Protein AF-A0A9P1BV47-F1 (afdb_monomer)

Radius of gyration: 27.09 Å; Cα contacts (8 Å, |Δi|>4): 316; chains: 1; bounding box: 100×58×55 Å

pLDDT: mean 79.82, std 18.3, range [40.28, 98.44]

Secondary structure (DSSP, 8-state):
--HHHHHHHHHHHHHHHHHHHHHHHHHHHHHS-SSHHHHHHHHHHHHHHHHHHTSTT--THHHHHHHHTSTTS--HHHHHHHHHHHHHHHHHHHHTT-TTGGGSPPPPPTTTTTSPPPPHHHHSSHHHH-SEEEEEEEEE-SS-EEEEEEEEEEE--TT-SS-EEEEEE-S--EEE--TTHHHHHHHHHHH----TTTHHHHHHHH-BTTTTBPTT-B----PPPGGG----PPPPP-------------PPPPPPPPPPPP-

Nearest PDB structures (foldseek):
  1una-assembly1_B  TM=3.857E-01  e=2.886E+00  Enterobacteria phage GA
  5fs4-assembly1_A  TM=4.137E-01  e=6.089E+00  Acinetobacter phage AP205

Foldseek 3Di:
DPPPVVVLVVVLVVLLVVLQVLLVQLQVCQQPPPAPVSNQVSVVVLLVSLVVCPPPPRQSLLSSQVVQCDPVGPRQFNLVVSLLSSLLQLLQCVVVVPPCSVVHDHRQDCVQQVVADDDPCSVVSVQNVDQKDKWKWWDDDPQWIKMWIKIWGWADDPPDPDTGTHIGTDPDTDIDGDPVRPVVSVVCVVPDPPPVPPVSSQQSVQQGHSSRHGPPTHRDDPDPPPVPPPDDDDDDPDDDDDDDDDDDDDDDDDDDDDDDDDD

Structure (mmCIF, N/CA/C/O backbone):
data_AF-A0A9P1BV47-F1
#
_entry.id   AF-A0A9P1BV47-F1
#
loop_
_atom_site.group_PDB
_atom_site.id
_atom_site.type_symbol
_atom_site.label_atom_id
_atom_site.label_alt_id
_atom_site.label_comp_id
_atom_site.label_asym_id
_atom_site.label_entity_id
_atom_site.label_seq_id
_atom_site.pdbx_PDB_ins_code
_atom_site.Cartn_x
_atom_site.Cartn_y
_atom_site.Cartn_z
_atom_site.occupancy
_atom_site.B_iso_or_equiv
_atom_site.auth_seq_id
_atom_site.auth_comp_id
_atom_site.auth_asym_id
_atom_site.auth_atom_id
_atom_site.pdbx_PDB_model_num
ATOM 1 N N . MET A 1 1 ? 35.982 3.384 -21.251 1.00 51.06 1 MET A N 1
ATOM 2 C CA . MET A 1 1 ? 34.548 3.648 -20.990 1.00 51.06 1 MET A CA 1
ATOM 3 C C . MET A 1 1 ? 33.887 2.539 -20.141 1.00 51.06 1 MET A C 1
ATOM 5 O O . MET A 1 1 ? 32.788 2.120 -20.459 1.00 51.06 1 MET A O 1
ATOM 9 N N . GLY A 1 2 ? 34.510 2.051 -19.053 1.00 56.38 2 GLY A N 1
ATOM 10 C CA . GLY A 1 2 ? 33.987 0.904 -18.272 1.00 56.38 2 GLY A CA 1
ATOM 11 C C . GLY A 1 2 ? 33.506 1.211 -16.845 1.00 56.38 2 GLY A C 1
ATOM 12 O O . GLY A 1 2 ? 32.952 0.338 -16.192 1.00 56.38 2 GLY A O 1
ATOM 13 N N . GLN A 1 3 ? 33.706 2.434 -16.339 1.00 56.97 3 GLN A N 1
ATOM 14 C CA . GLN A 1 3 ? 33.441 2.762 -14.928 1.00 56.97 3 GLN A CA 1
ATOM 15 C C . GLN A 1 3 ? 32.000 3.224 -14.645 1.00 56.97 3 GLN A C 1
ATOM 17 O O . GLN A 1 3 ? 31.519 3.053 -13.530 1.00 56.97 3 GLN A O 1
ATOM 22 N N . GLN A 1 4 ? 31.277 3.756 -15.637 1.00 57.91 4 GLN A N 1
ATOM 23 C CA . GLN A 1 4 ? 29.908 4.259 -15.429 1.00 57.91 4 GLN A CA 1
ATOM 24 C C . GLN A 1 4 ? 28.889 3.137 -15.162 1.00 57.91 4 GLN A C 1
ATOM 26 O O . GLN A 1 4 ? 28.003 3.308 -14.331 1.00 57.91 4 GLN A O 1
ATOM 31 N N . SER A 1 5 ? 29.053 1.966 -15.788 1.00 64.50 5 SER A N 1
ATOM 32 C CA . SER A 1 5 ? 28.120 0.841 -15.622 1.00 64.50 5 SER A CA 1
ATOM 33 C C . SER A 1 5 ? 28.217 0.189 -14.234 1.00 64.50 5 SER A C 1
ATOM 35 O O . SER A 1 5 ? 27.193 -0.149 -13.648 1.00 64.50 5 SER A O 1
ATOM 37 N N . SER A 1 6 ? 29.421 0.087 -13.655 1.00 70.50 6 SER A N 1
ATOM 38 C CA . SER A 1 6 ? 29.604 -0.515 -12.324 1.00 70.50 6 SER A CA 1
ATOM 39 C C . SER A 1 6 ? 28.979 0.325 -11.206 1.00 70.50 6 SER A C 1
ATOM 41 O O . SER A 1 6 ? 28.370 -0.230 -10.293 1.00 70.50 6 SER A O 1
ATOM 43 N N . ASN A 1 7 ? 29.093 1.657 -11.283 1.00 74.00 7 ASN A N 1
ATOM 44 C CA . ASN A 1 7 ? 28.551 2.553 -10.257 1.00 74.00 7 ASN A CA 1
ATOM 45 C C . ASN A 1 7 ? 27.013 2.578 -10.273 1.00 74.00 7 ASN A C 1
ATOM 47 O O . ASN A 1 7 ? 26.385 2.544 -9.215 1.00 74.00 7 ASN A O 1
ATOM 51 N N . GLN A 1 8 ? 26.399 2.548 -11.460 1.00 74.31 8 GLN A N 1
ATOM 52 C CA . GLN A 1 8 ? 24.938 2.502 -11.586 1.00 74.31 8 GLN A CA 1
ATOM 53 C C . GLN A 1 8 ? 24.336 1.202 -11.035 1.00 74.31 8 GLN A C 1
ATOM 55 O O . GLN A 1 8 ? 23.296 1.234 -10.374 1.00 74.31 8 GLN A O 1
ATOM 60 N N . ILE A 1 9 ? 24.998 0.058 -11.251 1.00 76.44 9 ILE A N 1
ATOM 61 C CA . ILE A 1 9 ? 24.550 -1.232 -10.701 1.00 76.44 9 ILE A CA 1
ATOM 62 C C . ILE A 1 9 ? 24.594 -1.203 -9.166 1.00 76.44 9 ILE A C 1
ATOM 64 O O . ILE A 1 9 ? 23.663 -1.686 -8.516 1.00 76.44 9 ILE A O 1
ATOM 68 N N . SER A 1 10 ? 25.637 -0.604 -8.573 1.00 86.88 10 SER A N 1
ATOM 69 C CA . SER A 1 10 ? 25.716 -0.460 -7.114 1.00 86.88 10 SER A CA 1
ATOM 70 C C . SER A 1 10 ? 24.636 0.464 -6.553 1.00 86.88 10 SER A C 1
ATOM 72 O O . SER A 1 10 ? 23.991 0.107 -5.571 1.00 86.88 10 SER A O 1
ATOM 74 N N . GLU A 1 11 ? 24.372 1.600 -7.204 1.00 92.19 11 GLU A N 1
ATOM 75 C CA . GLU A 1 11 ? 23.346 2.551 -6.766 1.00 92.19 11 GLU A CA 1
ATOM 76 C C . GLU A 1 11 ? 21.941 1.941 -6.834 1.00 92.19 11 GLU A C 1
ATOM 78 O O . GLU A 1 11 ? 21.176 2.035 -5.878 1.00 92.19 11 GLU A O 1
ATOM 83 N N . THR A 1 12 ? 21.635 1.230 -7.922 1.00 92.50 12 THR A N 1
ATOM 84 C CA . THR A 1 12 ? 20.359 0.524 -8.108 1.00 92.50 12 THR A CA 1
ATOM 85 C C . THR A 1 12 ? 20.082 -0.452 -6.972 1.00 92.50 12 THR A C 1
ATOM 87 O O . THR A 1 12 ? 18.996 -0.445 -6.396 1.00 92.50 12 THR A O 1
ATOM 90 N N . ARG A 1 13 ? 21.070 -1.280 -6.613 1.00 92.44 13 ARG A N 1
ATOM 91 C CA . ARG A 1 13 ? 20.921 -2.250 -5.521 1.00 92.44 13 ARG A CA 1
ATOM 92 C C . ARG A 1 13 ? 20.749 -1.568 -4.170 1.00 92.44 13 ARG A C 1
ATOM 94 O O . ARG A 1 13 ? 19.899 -1.995 -3.399 1.00 92.44 13 ARG A O 1
ATOM 101 N N . ILE A 1 14 ? 21.504 -0.502 -3.900 1.00 94.50 14 ILE A N 1
ATOM 102 C CA . ILE A 1 14 ? 21.361 0.278 -2.663 1.00 94.50 14 ILE A CA 1
ATOM 103 C C . ILE A 1 14 ? 19.942 0.846 -2.567 1.00 94.50 14 ILE A C 1
ATOM 105 O O . ILE A 1 14 ? 19.263 0.625 -1.569 1.00 94.50 14 ILE A O 1
ATOM 109 N N . LYS A 1 15 ? 19.451 1.495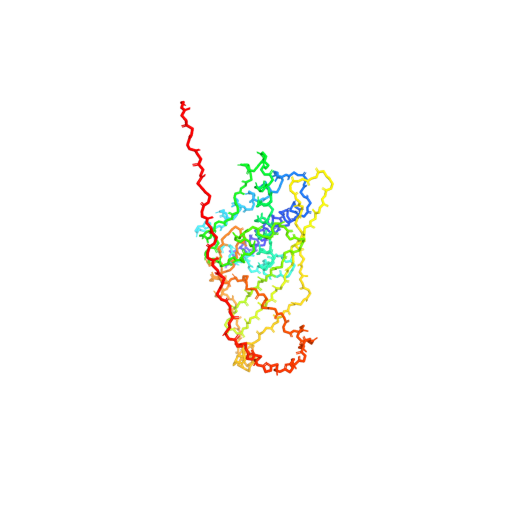 -3.629 1.00 95.69 15 LYS A N 1
ATOM 110 C CA . LYS A 1 15 ? 18.094 2.054 -3.670 1.00 95.69 15 LYS A CA 1
ATOM 111 C C . LYS A 1 15 ? 17.006 0.991 -3.564 1.00 95.69 15 LYS A C 1
ATOM 113 O O . LYS A 1 15 ? 16.010 1.234 -2.893 1.00 95.69 15 LYS A O 1
ATOM 118 N N . ALA A 1 16 ? 17.200 -0.184 -4.160 1.00 94.88 16 ALA A N 1
ATOM 119 C CA . ALA A 1 16 ? 16.275 -1.304 -4.012 1.00 94.88 16 ALA A CA 1
ATOM 120 C C . ALA A 1 16 ? 16.210 -1.822 -2.567 1.00 94.88 16 ALA A C 1
ATOM 122 O O . ALA A 1 16 ? 15.119 -2.080 -2.065 1.00 94.88 16 ALA A O 1
ATOM 123 N N . LEU A 1 17 ? 17.352 -1.910 -1.881 1.00 95.62 17 LEU A N 1
ATOM 124 C CA . LEU A 1 17 ? 17.402 -2.295 -0.470 1.00 95.62 17 LEU A CA 1
ATOM 125 C C . LEU A 1 17 ? 16.750 -1.241 0.434 1.00 95.62 17 LEU A C 1
ATOM 127 O O . LEU A 1 17 ? 15.982 -1.607 1.319 1.00 95.62 17 LEU A O 1
ATOM 131 N N . GLU A 1 18 ? 17.004 0.050 0.194 1.00 96.56 18 GLU A N 1
ATOM 132 C CA . GLU A 1 18 ? 16.376 1.148 0.946 1.00 96.56 18 GLU A CA 1
ATOM 133 C C . GLU A 1 18 ? 14.842 1.051 0.898 1.00 96.56 18 GLU A C 1
ATOM 135 O O . GLU A 1 18 ? 14.180 1.014 1.933 1.00 96.56 18 GLU A O 1
ATOM 140 N N . ILE A 1 19 ? 14.257 0.963 -0.301 1.00 96.94 19 ILE A N 1
ATOM 141 C CA . ILE A 1 19 ? 12.797 0.907 -0.445 1.00 96.94 19 ILE A CA 1
ATOM 142 C C . ILE A 1 19 ? 12.205 -0.415 0.052 1.00 96.94 19 ILE A C 1
ATOM 144 O O . ILE A 1 19 ? 11.109 -0.424 0.610 1.00 96.94 19 ILE A O 1
ATOM 148 N N . GLN A 1 20 ? 12.931 -1.527 -0.088 1.00 96.69 20 GLN A N 1
ATOM 149 C CA . GLN A 1 20 ? 12.523 -2.807 0.485 1.00 96.69 20 GLN A CA 1
ATOM 150 C C . GLN A 1 20 ? 12.426 -2.722 2.014 1.00 96.69 20 GLN A C 1
ATOM 152 O O . GLN A 1 20 ? 11.439 -3.193 2.580 1.00 96.69 20 GLN A O 1
ATOM 157 N N . GLN A 1 21 ? 13.394 -2.082 2.676 1.00 97.38 21 GLN A N 1
ATOM 158 C CA . GLN A 1 21 ? 13.356 -1.850 4.122 1.00 97.38 21 GLN A CA 1
ATOM 159 C C . GLN A 1 21 ? 12.167 -0.973 4.522 1.00 97.38 21 GLN A C 1
ATOM 161 O O . GLN A 1 21 ? 11.472 -1.303 5.480 1.00 97.38 21 GLN A O 1
ATOM 166 N N . LEU A 1 22 ? 11.876 0.090 3.763 1.00 97.94 22 LEU A N 1
ATOM 167 C CA . LEU A 1 22 ? 10.712 0.947 4.016 1.00 97.94 22 LEU A CA 1
ATOM 168 C C . LEU A 1 22 ? 9.386 0.180 3.882 1.00 97.94 22 LEU A C 1
ATOM 170 O O . LEU A 1 22 ? 8.502 0.330 4.728 1.00 97.94 22 LEU A O 1
ATOM 174 N N . TYR A 1 23 ? 9.246 -0.684 2.870 1.00 97.81 23 TYR A N 1
ATOM 175 C CA . TYR A 1 23 ? 8.066 -1.545 2.740 1.00 97.81 23 TYR A CA 1
ATOM 176 C C . TYR A 1 23 ? 7.940 -2.537 3.900 1.00 97.81 23 TYR A C 1
ATOM 178 O O . TYR A 1 23 ? 6.857 -2.675 4.464 1.00 97.81 23 TYR A O 1
ATOM 186 N N . GLN A 1 24 ? 9.035 -3.190 4.293 1.00 97.56 24 GLN A N 1
ATOM 187 C CA . GLN A 1 24 ? 9.049 -4.128 5.422 1.00 97.56 24 GLN A CA 1
ATOM 188 C C . GLN A 1 24 ? 8.731 -3.440 6.753 1.00 97.56 24 GLN A C 1
ATOM 190 O O . GLN A 1 24 ? 8.012 -4.000 7.583 1.00 97.56 24 GLN A O 1
ATOM 195 N N . GLN A 1 25 ? 9.240 -2.225 6.956 1.00 97.88 25 GLN A N 1
ATOM 196 C CA . GLN A 1 25 ? 8.951 -1.415 8.132 1.00 97.88 25 GLN A CA 1
ATOM 197 C C . GLN A 1 25 ? 7.462 -1.072 8.196 1.00 97.88 25 GLN A C 1
ATOM 199 O O . GLN A 1 25 ? 6.837 -1.306 9.227 1.00 97.88 25 GLN A O 1
ATOM 204 N N . LEU A 1 26 ? 6.875 -0.592 7.095 1.00 98.38 26 LEU A N 1
ATOM 205 C CA . LEU A 1 26 ? 5.443 -0.297 7.036 1.00 98.38 26 LEU A CA 1
ATOM 206 C C . LEU A 1 26 ? 4.590 -1.554 7.253 1.00 98.38 26 LEU A C 1
ATOM 208 O O . LEU A 1 26 ? 3.639 -1.512 8.028 1.00 98.38 26 LEU A O 1
ATOM 212 N N . GLU A 1 27 ? 4.939 -2.676 6.620 1.00 98.25 27 GLU A N 1
ATOM 213 C CA . GLU A 1 27 ? 4.237 -3.953 6.798 1.00 98.25 27 GLU A CA 1
ATOM 214 C C . GLU A 1 27 ? 4.301 -4.438 8.255 1.00 98.25 27 GLU A C 1
ATOM 216 O O . GLU A 1 27 ? 3.302 -4.901 8.804 1.00 98.25 27 GLU A O 1
ATOM 221 N N . THR A 1 28 ? 5.451 -4.274 8.913 1.00 97.75 28 THR A N 1
ATOM 222 C CA . THR A 1 28 ? 5.633 -4.632 10.327 1.00 97.75 28 THR A CA 1
ATOM 223 C C . THR A 1 28 ? 4.803 -3.734 11.242 1.00 97.75 28 THR A C 1
ATOM 225 O O . THR A 1 28 ? 4.095 -4.249 12.111 1.00 97.75 28 THR A O 1
ATOM 228 N N . SER A 1 29 ? 4.844 -2.415 11.026 1.00 97.62 29 SER A N 1
ATOM 229 C CA . SER A 1 29 ? 4.045 -1.450 11.788 1.00 97.62 29 SER A CA 1
ATOM 230 C C . SER A 1 29 ? 2.546 -1.679 11.596 1.00 97.62 29 SER A C 1
ATOM 232 O O . SER A 1 29 ? 1.795 -1.590 12.560 1.00 97.62 29 SER A O 1
ATOM 234 N N . LEU A 1 30 ? 2.099 -2.024 10.384 1.00 97.94 30 LEU A N 1
ATOM 235 C CA . LEU A 1 30 ? 0.701 -2.373 10.120 1.00 97.94 30 LEU A CA 1
ATOM 236 C C . LEU A 1 30 ? 0.298 -3.673 10.813 1.00 97.94 30 LEU A C 1
ATOM 238 O O . LEU A 1 30 ? -0.782 -3.737 11.389 1.00 97.94 30 LEU A O 1
ATOM 242 N N . ALA A 1 31 ? 1.141 -4.706 10.794 1.00 97.62 31 ALA A N 1
ATOM 243 C CA . ALA A 1 31 ? 0.816 -5.988 11.414 1.00 97.62 31 ALA A CA 1
ATOM 244 C C . ALA A 1 31 ? 0.718 -5.904 12.945 1.00 97.62 31 ALA A C 1
ATOM 246 O O . ALA A 1 31 ? -0.052 -6.651 13.555 1.00 97.62 31 ALA A O 1
ATOM 247 N N . LYS A 1 32 ? 1.514 -5.029 13.569 1.00 96.25 32 LYS A N 1
ATOM 248 C CA . LYS A 1 32 ? 1.564 -4.828 15.022 1.00 96.25 32 LYS A CA 1
ATOM 249 C C . LYS A 1 32 ? 1.700 -3.334 15.347 1.00 96.25 32 LYS A C 1
ATOM 251 O O . LYS A 1 32 ? 2.801 -2.898 15.690 1.00 96.25 32 LYS A O 1
ATOM 256 N N . PRO A 1 33 ? 0.617 -2.552 15.229 1.00 94.12 33 PRO A N 1
ATOM 257 C CA . PRO A 1 33 ? 0.678 -1.120 15.477 1.00 94.12 33 PRO A CA 1
ATOM 258 C C . PRO A 1 33 ? 0.960 -0.872 16.962 1.00 94.12 33 PRO A C 1
ATOM 260 O O . PRO A 1 33 ? 0.135 -1.171 17.812 1.00 94.12 33 PRO A O 1
ATOM 263 N N . GLY A 1 34 ? 2.137 -0.344 17.302 1.00 90.88 34 GLY A N 1
ATOM 264 C CA . GLY A 1 34 ? 2.405 0.113 18.672 1.00 90.88 34 GLY A CA 1
ATOM 265 C C . GLY A 1 34 ? 1.565 1.349 18.984 1.00 90.88 34 GLY A C 1
ATOM 266 O O . GLY A 1 34 ? 0.845 1.407 19.980 1.00 90.88 34 GLY A O 1
ATOM 267 N N . ARG A 1 35 ? 1.624 2.321 18.072 1.00 93.25 35 ARG A N 1
ATOM 268 C CA . ARG A 1 35 ? 0.776 3.511 18.016 1.00 93.25 35 ARG A CA 1
ATOM 269 C C . ARG A 1 35 ? 0.336 3.773 16.582 1.00 93.25 35 ARG A C 1
ATOM 271 O O . ARG A 1 35 ? 1.018 3.390 15.632 1.00 93.25 35 ARG A O 1
ATOM 278 N N . VAL A 1 36 ? -0.756 4.518 16.418 1.00 94.50 36 VAL A N 1
ATOM 279 C CA . VAL A 1 36 ? -1.237 4.956 15.096 1.00 94.50 36 VAL A CA 1
ATOM 280 C C . VAL A 1 36 ? -0.158 5.748 14.356 1.00 94.50 36 VAL A C 1
ATOM 282 O O . VAL A 1 36 ? 0.071 5.553 13.161 1.00 94.50 36 VAL A O 1
ATOM 285 N N . LEU A 1 37 ? 0.551 6.615 15.083 1.00 95.38 37 LEU A N 1
ATOM 286 C CA . LEU A 1 37 ? 1.600 7.454 14.511 1.00 95.38 37 LEU A CA 1
ATOM 287 C C . LEU A 1 37 ? 2.792 6.664 13.971 1.00 95.38 37 LEU A C 1
ATOM 289 O O . LEU A 1 37 ? 3.367 7.109 12.985 1.00 95.38 37 LEU A O 1
ATOM 293 N N . ASP A 1 38 ? 3.113 5.491 14.523 1.00 95.44 38 ASP A N 1
ATOM 294 C CA . ASP A 1 38 ? 4.242 4.677 14.050 1.00 95.44 38 ASP A CA 1
ATOM 295 C C . ASP A 1 38 ? 3.990 4.162 12.622 1.00 95.44 38 ASP A C 1
ATOM 297 O O . ASP A 1 38 ? 4.893 4.126 11.781 1.00 95.44 38 ASP A O 1
ATOM 301 N N . VAL A 1 39 ? 2.733 3.810 12.320 1.00 97.75 39 VAL A N 1
ATOM 302 C CA . VAL A 1 39 ? 2.289 3.458 10.963 1.00 97.75 39 VAL A CA 1
ATOM 303 C C . VAL A 1 39 ? 2.358 4.686 10.054 1.00 97.75 39 VAL A C 1
ATOM 305 O O . VAL A 1 39 ? 2.870 4.611 8.935 1.00 97.75 39 VAL A O 1
ATOM 308 N N . GLY A 1 40 ? 1.891 5.837 10.548 1.00 97.31 40 GLY A N 1
ATOM 309 C CA . GLY A 1 40 ? 1.954 7.107 9.826 1.00 97.31 40 GLY A CA 1
ATOM 310 C C . GLY A 1 40 ? 3.381 7.548 9.487 1.00 97.31 40 GLY A C 1
ATOM 311 O O . GLY A 1 40 ? 3.626 8.014 8.376 1.00 97.31 40 GLY A O 1
ATOM 312 N N . ASP A 1 41 ? 4.329 7.377 10.408 1.00 97.69 41 ASP A N 1
ATOM 313 C CA . ASP A 1 41 ? 5.741 7.710 10.219 1.00 97.69 41 ASP A CA 1
ATOM 314 C C . ASP A 1 41 ? 6.407 6.796 9.195 1.00 97.69 41 ASP A C 1
ATOM 316 O O . ASP A 1 41 ? 7.080 7.292 8.287 1.00 97.69 41 ASP A O 1
ATOM 320 N N . ALA A 1 42 ? 6.168 5.483 9.276 1.00 98.00 42 ALA A N 1
ATOM 321 C CA . ALA A 1 42 ? 6.659 4.537 8.276 1.00 98.00 42 ALA A CA 1
ATOM 322 C C . ALA A 1 42 ? 6.132 4.887 6.872 1.00 98.00 42 ALA A C 1
ATOM 324 O O . ALA A 1 42 ? 6.893 4.937 5.902 1.00 98.00 42 ALA A O 1
ATOM 325 N N . TYR A 1 43 ? 4.844 5.223 6.763 1.00 98.25 43 TYR A N 1
ATOM 326 C CA . TYR A 1 43 ? 4.250 5.609 5.487 1.00 98.25 43 TYR A CA 1
ATOM 327 C C . TYR A 1 43 ? 4.757 6.972 4.973 1.00 98.25 43 TYR A C 1
ATOM 329 O O . TYR A 1 43 ? 5.018 7.122 3.779 1.00 98.25 43 TYR A O 1
ATOM 337 N N . ARG A 1 44 ? 5.007 7.961 5.846 1.00 97.94 44 ARG A N 1
ATOM 338 C CA . ARG A 1 44 ? 5.657 9.235 5.465 1.00 97.94 44 ARG A CA 1
ATOM 339 C C . ARG A 1 44 ? 7.052 9.039 4.888 1.00 97.94 44 ARG A C 1
ATOM 341 O O . ARG A 1 44 ? 7.406 9.718 3.919 1.00 97.94 44 ARG A O 1
ATOM 348 N N . GLN A 1 45 ? 7.848 8.154 5.483 1.00 97.88 45 GLN A N 1
ATOM 349 C CA . GLN A 1 45 ? 9.196 7.855 4.997 1.00 97.88 45 GLN A CA 1
ATOM 350 C C . GLN A 1 45 ? 9.128 7.244 3.596 1.00 97.88 45 GLN A C 1
ATOM 352 O O . GLN A 1 45 ? 9.813 7.722 2.691 1.00 97.88 45 GLN A O 1
ATOM 357 N N . LEU A 1 46 ? 8.209 6.294 3.388 1.00 97.50 46 LEU A N 1
ATOM 358 C CA . LEU A 1 46 ? 7.919 5.730 2.071 1.00 97.50 46 LEU A CA 1
ATOM 359 C C . LEU A 1 46 ? 7.523 6.816 1.056 1.00 97.50 46 LEU A C 1
ATOM 361 O O . LEU A 1 46 ? 8.113 6.905 -0.020 1.00 97.50 46 LEU A O 1
ATOM 365 N N . LEU A 1 47 ? 6.569 7.687 1.405 1.00 96.56 47 LEU A N 1
ATOM 366 C CA . LEU A 1 47 ? 6.132 8.790 0.542 1.00 96.56 47 LEU A CA 1
ATOM 367 C C . LEU A 1 47 ? 7.281 9.725 0.160 1.00 96.56 47 LEU A C 1
ATOM 369 O O . LEU A 1 47 ? 7.384 10.143 -0.996 1.00 96.56 47 LEU A O 1
ATOM 373 N N . THR A 1 48 ? 8.126 10.067 1.128 1.00 96.94 48 THR A N 1
ATOM 374 C CA . THR A 1 48 ? 9.278 10.953 0.926 1.00 96.94 48 THR A CA 1
ATOM 375 C C . THR A 1 48 ? 10.266 10.320 -0.043 1.00 96.94 48 THR A C 1
ATOM 377 O O . THR A 1 48 ? 10.591 10.925 -1.066 1.00 96.94 48 THR A O 1
ATOM 380 N N . TRP A 1 49 ? 10.637 9.063 0.201 1.00 96.69 49 TRP A N 1
ATOM 381 C CA . TRP A 1 49 ? 11.531 8.308 -0.671 1.00 96.69 49 TRP A CA 1
ATOM 382 C C . TRP A 1 49 ? 10.976 8.195 -2.100 1.00 96.69 49 TRP A C 1
ATOM 384 O O . TRP A 1 49 ? 11.672 8.473 -3.079 1.00 96.69 49 TRP A O 1
ATOM 394 N N . CYS A 1 50 ? 9.684 7.882 -2.251 1.00 94.12 50 CYS A N 1
ATOM 395 C CA . CYS A 1 50 ? 9.049 7.775 -3.566 1.00 94.12 50 CYS A CA 1
ATOM 396 C C . CYS A 1 50 ? 9.017 9.102 -4.335 1.00 94.12 50 CYS A C 1
ATOM 398 O O . CYS A 1 50 ? 9.119 9.100 -5.563 1.00 94.12 50 CYS A O 1
ATOM 400 N N . LYS A 1 51 ? 8.883 10.242 -3.649 1.00 93.12 51 LYS A N 1
ATOM 401 C CA . LYS A 1 51 ? 8.975 11.567 -4.285 1.00 93.12 51 LYS A CA 1
ATOM 402 C C . LYS A 1 51 ? 10.395 11.861 -4.771 1.00 93.12 51 LYS A C 1
ATOM 404 O O . LYS A 1 51 ? 10.563 12.469 -5.827 1.00 93.12 51 LYS A O 1
ATOM 409 N N . GLU A 1 52 ? 11.410 11.427 -4.031 1.00 93.88 52 GLU A N 1
ATOM 410 C CA . GLU A 1 52 ? 12.816 11.621 -4.394 1.00 93.88 52 GLU A CA 1
ATOM 411 C C . GLU A 1 52 ? 13.233 10.770 -5.595 1.00 93.88 52 GLU A C 1
ATOM 413 O O . GLU A 1 52 ? 13.822 11.298 -6.543 1.00 93.88 52 GLU A O 1
ATOM 418 N N . ILE A 1 53 ? 12.880 9.479 -5.604 1.00 92.12 53 ILE A N 1
ATOM 419 C CA . ILE A 1 53 ? 13.263 8.565 -6.690 1.00 92.12 53 ILE A CA 1
ATOM 420 C C . ILE A 1 53 ? 12.569 8.905 -8.019 1.00 92.12 53 ILE A C 1
ATOM 422 O O . ILE A 1 53 ? 13.079 8.584 -9.086 1.00 92.12 53 ILE A O 1
ATOM 426 N N . ARG A 1 54 ? 11.408 9.570 -7.976 1.00 89.56 54 ARG A N 1
ATOM 427 C CA . ARG A 1 54 ? 10.619 9.945 -9.162 1.00 89.56 54 ARG A CA 1
ATOM 428 C C . ARG A 1 54 ? 11.063 11.234 -9.842 1.00 89.56 54 ARG A C 1
ATOM 430 O O . ARG A 1 54 ? 10.441 11.648 -10.822 1.00 89.56 54 ARG A O 1
ATOM 437 N N . ARG A 1 55 ? 12.093 11.909 -9.331 1.00 88.69 55 ARG A N 1
ATOM 438 C CA . ARG A 1 55 ? 12.585 13.141 -9.957 1.00 88.69 55 ARG A CA 1
ATOM 439 C C . ARG A 1 55 ? 13.022 12.858 -11.407 1.00 88.69 55 ARG A C 1
ATOM 441 O O . ARG A 1 55 ? 13.634 11.821 -11.645 1.00 88.69 55 ARG A O 1
ATOM 448 N N . PRO A 1 56 ? 12.781 13.775 -12.367 1.00 80.88 56 PRO A N 1
ATOM 449 C CA . PRO A 1 56 ? 13.016 13.534 -13.799 1.00 80.88 56 PRO A CA 1
ATOM 450 C C . PRO A 1 56 ? 14.428 13.070 -14.181 1.00 80.88 56 PRO A C 1
ATOM 452 O O . PRO A 1 56 ? 14.602 12.422 -15.206 1.00 80.88 56 PRO A O 1
ATOM 455 N N . ASN A 1 57 ? 15.428 13.382 -13.354 1.00 80.44 57 ASN A N 1
ATOM 456 C CA . ASN A 1 57 ? 16.831 13.053 -13.610 1.00 80.44 57 ASN A CA 1
ATOM 457 C C . ASN A 1 57 ? 17.261 11.710 -12.997 1.00 80.44 57 ASN A C 1
ATOM 459 O O . ASN A 1 57 ? 18.439 11.367 -13.053 1.00 80.44 57 ASN A O 1
ATOM 463 N N . ASN A 1 58 ? 16.343 10.974 -12.366 1.00 80.81 58 ASN A N 1
ATOM 464 C CA . ASN A 1 58 ? 16.648 9.719 -11.698 1.00 80.81 58 ASN A CA 1
ATOM 465 C C . ASN A 1 58 ? 16.288 8.525 -12.596 1.00 80.81 58 ASN A C 1
ATOM 467 O O . ASN A 1 58 ? 15.137 8.102 -12.682 1.00 80.81 58 ASN A O 1
ATOM 471 N N . GLU A 1 59 ? 17.289 7.976 -13.282 1.00 85.56 59 GLU A N 1
ATOM 472 C CA . GLU A 1 59 ? 17.117 6.822 -14.178 1.00 85.56 59 GLU A CA 1
ATOM 473 C C . GLU A 1 59 ? 17.118 5.470 -13.433 1.00 85.56 59 GLU A C 1
ATOM 475 O O . GLU A 1 59 ? 16.801 4.429 -14.017 1.00 85.56 59 GLU A O 1
ATOM 480 N N . VAL A 1 60 ? 17.421 5.485 -12.130 1.00 91.12 60 VAL A N 1
ATOM 481 C CA . VAL A 1 60 ? 17.665 4.300 -11.290 1.00 91.12 60 VAL A CA 1
ATOM 482 C C . VAL A 1 60 ? 16.373 3.538 -10.970 1.00 91.12 60 VAL A C 1
ATOM 484 O O . VAL A 1 60 ? 16.405 2.334 -10.723 1.00 91.12 60 VAL A O 1
ATOM 487 N N . LEU A 1 61 ? 15.214 4.207 -11.033 1.00 90.44 61 LEU A N 1
ATOM 488 C CA . LEU A 1 61 ? 13.914 3.622 -10.684 1.00 90.44 61 LEU A CA 1
ATOM 489 C C . LEU A 1 61 ? 13.603 2.330 -11.457 1.00 90.44 61 LEU A C 1
ATOM 491 O O . LEU A 1 61 ? 13.053 1.394 -10.884 1.00 90.44 61 LEU A O 1
ATOM 495 N N . SER A 1 62 ? 13.963 2.265 -12.741 1.00 88.75 62 SER A N 1
ATOM 496 C CA . SER A 1 62 ? 13.702 1.076 -13.563 1.00 88.75 62 SER A CA 1
ATOM 497 C C . SER A 1 62 ? 14.424 -0.166 -13.047 1.00 88.75 62 SER A C 1
ATOM 499 O O . SER A 1 62 ? 13.778 -1.177 -12.774 1.00 88.75 62 SER A O 1
ATOM 501 N N . GLY A 1 63 ? 15.728 -0.052 -12.792 1.00 89.81 63 GLY A N 1
ATOM 502 C CA . GLY A 1 63 ? 16.508 -1.132 -12.196 1.00 89.81 63 GLY A CA 1
ATOM 503 C C . GLY A 1 63 ? 16.061 -1.465 -10.769 1.00 89.81 63 GLY A C 1
ATOM 504 O O . GLY A 1 63 ? 16.082 -2.627 -10.376 1.00 89.81 63 GLY A O 1
ATOM 505 N N . VAL A 1 64 ? 15.599 -0.480 -9.989 1.00 92.88 64 VAL A N 1
ATOM 506 C CA . VAL A 1 64 ? 15.059 -0.741 -8.644 1.00 92.88 64 VAL A CA 1
ATOM 507 C C . VAL A 1 64 ? 13.820 -1.629 -8.719 1.00 92.88 64 VAL A C 1
ATOM 509 O O . VAL A 1 64 ? 13.717 -2.601 -7.974 1.00 92.88 64 VAL A O 1
ATOM 512 N N . LEU A 1 65 ? 12.885 -1.333 -9.625 1.00 91.31 65 LEU A N 1
ATOM 513 C CA . LEU A 1 65 ? 11.669 -2.132 -9.784 1.00 91.31 65 LEU A CA 1
ATOM 514 C C . LEU A 1 65 ? 11.958 -3.540 -10.309 1.00 91.31 65 LEU A C 1
ATOM 516 O O . LEU A 1 65 ? 11.299 -4.482 -9.870 1.00 91.31 65 LEU A O 1
ATOM 520 N N . GLU A 1 66 ? 12.958 -3.685 -11.176 1.00 89.19 66 GLU A N 1
ATOM 521 C CA . GLU A 1 66 ? 13.453 -4.981 -11.639 1.00 89.19 66 GLU A CA 1
ATOM 522 C C . GLU A 1 66 ? 14.013 -5.812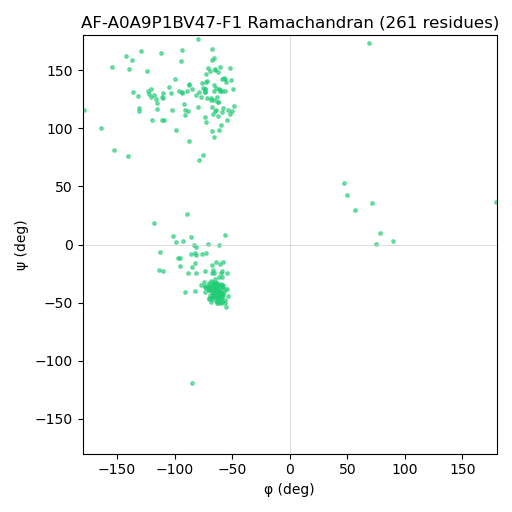 -10.473 1.00 89.19 66 GLU A C 1
ATOM 524 O O . GLU A 1 66 ? 13.596 -6.954 -10.271 1.00 89.19 66 GLU A O 1
ATOM 529 N N . VAL A 1 67 ? 14.865 -5.227 -9.623 1.00 90.88 67 VAL A N 1
ATOM 530 C CA . VAL A 1 67 ? 15.377 -5.904 -8.417 1.00 90.88 67 VAL A CA 1
ATOM 531 C C . VAL A 1 67 ? 14.229 -6.307 -7.484 1.00 90.88 67 VAL A C 1
ATOM 533 O O . VAL A 1 67 ? 14.162 -7.457 -7.057 1.00 90.88 67 VAL A O 1
ATOM 536 N N . LEU A 1 68 ? 13.273 -5.409 -7.228 1.00 90.75 68 LEU A N 1
ATOM 537 C CA . LEU A 1 68 ? 12.125 -5.689 -6.357 1.00 90.75 68 LEU A CA 1
ATOM 538 C C . LEU A 1 68 ? 11.157 -6.739 -6.912 1.00 90.75 68 LEU A C 1
ATOM 540 O O . LEU A 1 68 ? 10.390 -7.304 -6.135 1.00 90.75 68 LEU A O 1
ATOM 544 N N . SER A 1 69 ? 11.141 -6.966 -8.228 1.00 86.25 69 SER A N 1
ATOM 545 C CA . SER A 1 69 ? 10.231 -7.926 -8.867 1.00 86.25 69 SER A CA 1
ATOM 546 C C . SER A 1 69 ? 10.528 -9.388 -8.505 1.00 86.25 69 SER A C 1
ATOM 548 O O . SER A 1 69 ? 9.655 -10.243 -8.658 1.00 86.25 69 SER A O 1
ATOM 550 N N . HIS A 1 70 ? 11.727 -9.667 -7.985 1.00 83.62 70 HIS A N 1
ATOM 551 C CA . HIS A 1 70 ? 12.131 -10.990 -7.519 1.00 83.62 70 HIS A CA 1
ATOM 552 C C . HIS A 1 70 ? 11.402 -11.376 -6.220 1.00 83.62 70 HIS A C 1
ATOM 554 O O . HIS A 1 70 ? 11.043 -10.515 -5.416 1.00 83.62 70 HIS A O 1
ATOM 560 N N . GLU A 1 71 ? 11.198 -12.679 -5.990 1.00 67.50 71 GLU A N 1
ATOM 561 C CA . GLU A 1 71 ? 10.428 -13.184 -4.836 1.00 67.50 71 GLU A CA 1
ATOM 562 C C . GLU A 1 71 ? 11.034 -12.785 -3.481 1.00 67.50 71 GLU A C 1
ATOM 564 O O . GLU A 1 71 ? 10.294 -12.458 -2.554 1.00 67.50 71 GLU A O 1
ATOM 569 N N . GLU A 1 72 ? 12.365 -12.737 -3.382 1.00 75.25 72 GLU A N 1
ATOM 570 C CA . GLU A 1 72 ? 13.092 -12.295 -2.179 1.00 75.25 72 GLU A CA 1
ATOM 571 C C . GLU A 1 72 ? 13.100 -10.766 -1.989 1.00 75.25 72 GLU A C 1
ATOM 573 O O . GLU A 1 72 ? 13.554 -10.262 -0.960 1.00 75.25 72 GLU A O 1
ATOM 578 N N . GLY A 1 73 ? 12.612 -10.015 -2.980 1.00 84.12 73 GLY A N 1
ATOM 579 C CA . GLY A 1 73 ? 12.509 -8.563 -2.942 1.00 84.12 73 GLY A CA 1
ATOM 580 C C . GLY A 1 73 ? 11.224 -8.100 -2.255 1.00 84.12 73 GLY A C 1
ATOM 581 O O . GLY A 1 73 ? 10.979 -8.345 -1.071 1.00 84.12 73 GLY A O 1
ATOM 582 N N . PHE A 1 74 ? 10.397 -7.382 -3.014 1.00 92.81 74 PHE A N 1
ATOM 583 C CA . PHE A 1 74 ? 9.069 -6.946 -2.587 1.00 92.81 74 PHE A CA 1
ATOM 584 C C . PHE A 1 74 ? 8.188 -6.795 -3.842 1.00 92.81 74 PHE A C 1
ATOM 586 O O . PHE A 1 74 ? 8.061 -5.690 -4.396 1.00 92.81 74 PHE A O 1
ATOM 593 N N . PRO A 1 75 ? 7.642 -7.918 -4.351 1.00 92.50 75 PRO A N 1
ATOM 594 C CA . PRO A 1 75 ? 6.995 -7.965 -5.656 1.00 92.50 75 PRO A CA 1
ATOM 595 C C . PRO A 1 75 ? 5.727 -7.109 -5.692 1.00 92.50 75 PRO A C 1
ATOM 597 O O . PRO A 1 75 ? 5.126 -6.787 -4.664 1.00 92.50 75 PRO A O 1
ATOM 600 N N . ALA A 1 76 ? 5.292 -6.756 -6.901 1.00 92.56 76 ALA A N 1
ATOM 601 C CA . ALA A 1 76 ? 4.199 -5.809 -7.109 1.00 92.56 76 ALA A CA 1
ATOM 602 C C . ALA A 1 76 ? 2.875 -6.222 -6.434 1.00 92.56 76 ALA A C 1
ATOM 604 O O . ALA A 1 76 ? 2.184 -5.356 -5.900 1.00 92.56 76 ALA A O 1
ATOM 605 N N . TRP A 1 77 ? 2.556 -7.521 -6.369 1.00 92.75 77 TRP A N 1
ATOM 606 C CA . TRP A 1 77 ? 1.365 -7.999 -5.654 1.00 92.75 77 TRP A CA 1
ATOM 607 C C . TRP A 1 77 ? 1.406 -7.657 -4.161 1.00 92.75 77 TRP A C 1
ATOM 609 O O . TRP A 1 77 ? 0.402 -7.229 -3.598 1.00 92.75 77 TRP A O 1
ATOM 619 N N . ARG A 1 78 ? 2.580 -7.776 -3.528 1.00 95.06 78 ARG A N 1
ATOM 620 C CA . ARG A 1 78 ? 2.762 -7.491 -2.102 1.00 95.06 78 ARG A CA 1
ATOM 621 C C . ARG A 1 78 ? 2.724 -5.992 -1.844 1.00 95.06 78 ARG A C 1
ATOM 623 O O . ARG A 1 78 ? 2.145 -5.560 -0.856 1.00 95.06 78 ARG A O 1
ATOM 630 N N . ARG A 1 79 ? 3.274 -5.190 -2.766 1.00 95.94 79 ARG A N 1
ATOM 631 C CA . ARG A 1 79 ? 3.146 -3.722 -2.743 1.00 95.94 79 ARG A CA 1
ATOM 632 C C . ARG A 1 79 ? 1.683 -3.280 -2.850 1.00 95.94 79 ARG A C 1
ATOM 634 O O . ARG A 1 79 ? 1.280 -2.382 -2.121 1.00 95.94 79 ARG A O 1
ATOM 641 N N . GLN A 1 80 ? 0.881 -3.928 -3.703 1.00 95.31 80 GLN A N 1
ATOM 642 C CA . GLN A 1 80 ? -0.561 -3.668 -3.787 1.00 95.31 80 GLN A CA 1
ATOM 643 C C . GLN A 1 80 ? -1.265 -4.050 -2.479 1.00 95.31 80 GLN A C 1
ATOM 645 O O . GLN A 1 80 ? -2.011 -3.236 -1.947 1.00 95.31 80 GLN A O 1
ATOM 650 N N . ALA A 1 81 ? -0.998 -5.242 -1.941 1.00 96.31 81 ALA A N 1
ATOM 651 C CA . ALA A 1 81 ? -1.575 -5.676 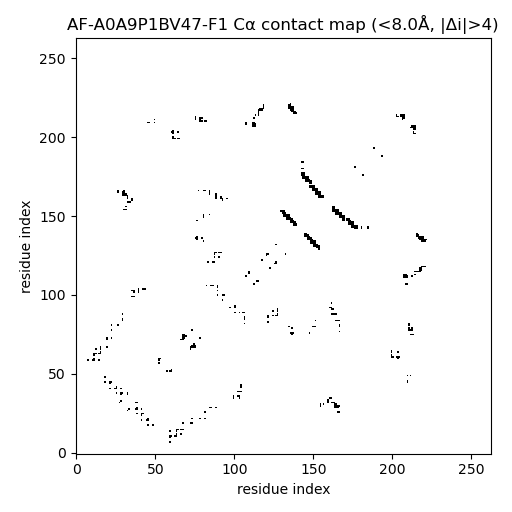-0.671 1.00 96.31 81 ALA A CA 1
ATOM 652 C C . ALA A 1 81 ? -1.219 -4.724 0.485 1.00 96.31 81 ALA A C 1
ATOM 654 O O . ALA A 1 81 ? -2.047 -4.476 1.355 1.00 96.31 81 ALA A O 1
ATOM 655 N N . LEU A 1 82 ? -0.011 -4.153 0.474 1.00 97.75 82 LEU A N 1
ATOM 656 C CA . LEU A 1 82 ? 0.436 -3.177 1.466 1.00 97.75 82 LEU A CA 1
ATOM 657 C C . LEU A 1 82 ? -0.285 -1.828 1.340 1.00 97.75 82 LEU A C 1
ATOM 659 O O . LEU A 1 82 ? -0.660 -1.250 2.359 1.00 97.75 82 LEU A O 1
ATOM 663 N N . GLU A 1 83 ? -0.534 -1.358 0.115 1.00 97.44 83 GLU A N 1
ATOM 664 C CA . GLU A 1 83 ? -1.374 -0.177 -0.132 1.00 97.44 83 GLU A CA 1
ATOM 665 C C . GLU A 1 83 ? -2.793 -0.375 0.410 1.00 97.44 83 GLU A C 1
ATOM 667 O O . GLU A 1 83 ? -3.328 0.486 1.107 1.00 97.44 83 GLU A O 1
ATOM 672 N N . GLU A 1 84 ? -3.394 -1.525 0.107 1.00 97.38 84 GLU A N 1
ATOM 673 C CA . GLU A 1 84 ? -4.754 -1.856 0.530 1.00 97.38 84 GLU A CA 1
ATOM 674 C C . GLU A 1 84 ? -4.832 -2.049 2.051 1.00 97.38 84 GLU A C 1
ATOM 676 O O . GLU A 1 84 ? -5.749 -1.530 2.681 1.00 97.38 84 GLU A O 1
ATOM 681 N N . ALA A 1 85 ? -3.834 -2.691 2.669 1.00 98.25 85 ALA A N 1
ATOM 682 C CA . ALA A 1 85 ? -3.744 -2.833 4.123 1.00 98.25 85 ALA A CA 1
ATOM 683 C C . ALA A 1 85 ? -3.663 -1.473 4.825 1.00 98.25 85 ALA A C 1
ATOM 685 O O . ALA A 1 85 ? -4.325 -1.269 5.843 1.00 98.25 85 ALA A O 1
ATOM 686 N N . TYR A 1 86 ? -2.882 -0.540 4.272 1.00 98.44 86 TYR A N 1
ATOM 687 C CA . TYR A 1 86 ? -2.794 0.821 4.789 1.00 98.44 86 TYR A CA 1
ATOM 688 C C . TYR A 1 86 ? -4.124 1.569 4.667 1.00 98.44 86 TYR A C 1
ATOM 690 O O . TYR A 1 86 ? -4.547 2.209 5.626 1.00 98.44 86 TYR A O 1
ATOM 698 N N . ARG A 1 87 ? -4.808 1.458 3.521 1.00 97.69 87 ARG A N 1
ATOM 699 C CA . ARG A 1 87 ? -6.136 2.056 3.326 1.00 97.69 87 ARG A CA 1
ATOM 700 C C . ARG A 1 87 ? -7.146 1.518 4.342 1.00 97.69 87 ARG A C 1
ATOM 702 O O . ARG A 1 87 ? -7.746 2.314 5.047 1.00 97.69 87 ARG A O 1
ATOM 709 N N . ILE A 1 88 ? -7.243 0.196 4.505 1.00 98.00 88 ILE A N 1
ATOM 710 C CA . ILE A 1 88 ? -8.143 -0.428 5.494 1.00 98.00 88 ILE A CA 1
ATOM 711 C C . ILE A 1 88 ? -7.821 0.052 6.919 1.00 98.00 88 ILE A C 1
ATOM 713 O O . ILE A 1 88 ? -8.726 0.318 7.705 1.00 98.00 88 ILE A O 1
ATOM 717 N N . PHE A 1 89 ? -6.535 0.165 7.269 1.00 98.00 89 PHE A N 1
ATOM 718 C CA . PHE A 1 89 ? -6.104 0.683 8.570 1.00 98.00 89 PHE A CA 1
ATOM 719 C C . PHE A 1 89 ? -6.508 2.151 8.774 1.00 98.00 89 PHE A C 1
ATOM 721 O O . PHE A 1 89 ? -6.981 2.516 9.850 1.00 98.00 89 PHE A O 1
ATOM 728 N N . TYR A 1 90 ? -6.322 2.990 7.752 1.00 98.00 90 TYR A N 1
ATOM 729 C CA . TYR A 1 90 ? -6.702 4.401 7.782 1.00 98.00 90 TYR A CA 1
ATOM 730 C C . TYR A 1 90 ? -8.218 4.569 7.932 1.00 98.00 90 TYR A C 1
ATOM 732 O O . TYR A 1 90 ? -8.664 5.342 8.777 1.00 98.00 90 TYR A O 1
ATOM 740 N N . ASP A 1 91 ? -9.001 3.803 7.172 1.00 97.62 91 ASP A N 1
ATOM 741 C CA . ASP A 1 91 ? -10.462 3.843 7.226 1.00 97.62 91 ASP A CA 1
ATOM 742 C C . ASP A 1 91 ? -10.977 3.382 8.604 1.00 97.62 91 ASP A C 1
ATOM 744 O O . ASP A 1 91 ? -11.855 4.021 9.173 1.00 97.62 91 ASP A O 1
ATOM 748 N N . GLU A 1 92 ? -10.365 2.359 9.224 1.00 97.50 92 GLU A N 1
ATOM 749 C CA . GLU A 1 92 ? -10.686 1.970 10.611 1.00 97.50 92 GLU A CA 1
ATOM 750 C C . GLU A 1 92 ? -10.357 3.087 11.614 1.00 97.50 92 GLU A C 1
ATOM 752 O O . GLU A 1 92 ? -11.129 3.343 12.537 1.00 97.50 92 GLU A O 1
ATOM 757 N N . ALA A 1 93 ? -9.220 3.771 11.452 1.00 97.06 93 ALA A N 1
ATOM 758 C CA . ALA A 1 93 ? -8.867 4.911 12.298 1.00 97.06 93 ALA A CA 1
ATOM 759 C C . ALA A 1 93 ? -9.865 6.073 12.148 1.00 97.06 93 ALA A C 1
ATOM 761 O O . ALA A 1 93 ? -10.147 6.769 13.129 1.00 97.06 93 ALA A O 1
ATOM 762 N N . ALA A 1 94 ? -10.401 6.269 10.940 1.00 96.75 94 ALA A N 1
ATOM 763 C CA . ALA A 1 94 ? -11.429 7.259 10.653 1.00 96.75 94 ALA A CA 1
ATOM 764 C C . ALA A 1 94 ? -12.784 6.879 11.269 1.00 96.75 94 ALA A C 1
ATOM 766 O O . ALA A 1 94 ? -13.382 7.709 11.954 1.00 96.75 94 ALA A O 1
ATOM 767 N N . ASP A 1 95 ? -13.217 5.624 11.117 1.00 96.44 95 ASP A N 1
ATOM 768 C CA . ASP A 1 95 ? -14.447 5.087 11.718 1.00 96.44 95 ASP A CA 1
ATOM 769 C C . ASP A 1 95 ? -14.434 5.193 13.251 1.00 96.44 95 ASP A C 1
ATOM 771 O O . ASP A 1 95 ? -15.457 5.468 13.881 1.00 96.44 95 ASP A O 1
ATOM 775 N N . LEU A 1 96 ? -13.261 5.005 13.864 1.00 95.62 96 LEU A N 1
ATOM 776 C CA . LEU A 1 96 ? -13.054 5.137 15.307 1.00 95.62 96 LEU A CA 1
ATOM 777 C C . LEU A 1 96 ? -12.875 6.590 15.778 1.00 95.62 96 LEU A C 1
ATOM 779 O O . LEU A 1 96 ? -12.722 6.813 16.980 1.00 95.62 96 LEU A O 1
ATOM 783 N N . ALA A 1 97 ? -12.876 7.565 14.864 1.00 95.62 97 ALA A N 1
ATOM 784 C CA . ALA A 1 97 ? -12.670 8.986 15.145 1.00 95.62 97 ALA A CA 1
ATOM 785 C C . ALA A 1 97 ? -11.426 9.262 16.015 1.00 95.62 97 ALA A C 1
ATOM 787 O O . ALA A 1 97 ? -11.467 10.060 16.955 1.00 95.62 97 ALA A O 1
ATOM 788 N N . LEU A 1 98 ? -10.309 8.584 15.720 1.00 95.38 98 LEU A N 1
ATOM 789 C CA . LEU A 1 98 ? -9.091 8.711 16.521 1.00 95.38 98 LEU A CA 1
ATOM 790 C C . LEU A 1 98 ? -8.525 10.136 16.448 1.00 95.38 98 LEU A C 1
ATOM 792 O O . LEU A 1 98 ? -8.351 10.695 15.367 1.00 95.38 98 LEU A O 1
ATOM 796 N N . GLU A 1 99 ? -8.134 10.699 17.595 1.00 95.38 99 GLU A N 1
ATOM 797 C CA . GLU A 1 99 ? -7.543 12.047 17.675 1.00 95.38 99 GLU A CA 1
ATOM 798 C C . GLU A 1 99 ? -6.243 12.188 16.864 1.00 95.38 99 GLU A C 1
ATOM 800 O O . GLU A 1 99 ? -5.855 13.283 16.455 1.00 95.38 99 GLU A O 1
ATOM 805 N N . GLU A 1 100 ? -5.545 11.074 16.632 1.00 94.81 100 GLU A N 1
ATOM 806 C CA . GLU A 1 100 ? -4.312 11.024 15.848 1.00 94.81 100 GLU A CA 1
ATOM 807 C C . GLU A 1 100 ? -4.568 10.982 14.326 1.00 94.81 100 GLU A C 1
ATOM 809 O O . GLU A 1 100 ? -3.619 11.172 13.564 1.00 94.81 100 GLU A O 1
ATOM 814 N N . LEU A 1 101 ? -5.818 10.811 13.865 1.00 95.69 101 LEU A N 1
ATOM 815 C CA . LEU A 1 101 ? -6.176 10.731 12.440 1.00 95.69 101 LEU A CA 1
ATOM 816 C C . LEU A 1 101 ? -5.660 11.916 11.603 1.00 95.69 101 LEU A C 1
ATOM 818 O O . LEU A 1 101 ? -5.059 11.661 10.562 1.00 95.69 101 LEU A O 1
ATOM 822 N N . PRO A 1 102 ? -5.757 13.193 12.035 1.00 96.25 102 PRO A N 1
ATOM 823 C CA . PRO A 1 102 ? -5.228 14.320 11.256 1.00 96.25 102 PRO A CA 1
ATOM 824 C C . PRO A 1 102 ? -3.703 14.292 11.074 1.00 96.25 102 PRO A C 1
ATOM 826 O O . PRO A 1 102 ? -3.155 15.036 10.265 1.00 96.25 102 PRO A O 1
ATOM 829 N N . LYS A 1 103 ? -2.994 13.471 11.860 1.00 96.06 103 LYS A N 1
ATOM 830 C CA . LYS A 1 103 ? -1.545 13.271 11.761 1.00 96.06 103 LYS A CA 1
ATOM 831 C C . LYS A 1 103 ? -1.195 12.057 10.905 1.00 96.06 103 LYS A C 1
ATOM 833 O O . LYS A 1 103 ? -0.018 11.887 10.590 1.00 96.06 103 LYS A O 1
ATOM 838 N N . LEU A 1 104 ? -2.148 11.196 10.551 1.00 96.44 104 LEU A N 1
ATOM 839 C CA . LEU A 1 104 ? -1.925 10.128 9.582 1.00 96.44 104 LEU A CA 1
ATOM 840 C C . LEU A 1 104 ? -1.900 10.727 8.172 1.00 96.44 104 LEU A C 1
ATOM 842 O O . LEU A 1 104 ? -2.766 11.536 7.845 1.00 96.44 104 LEU A O 1
ATOM 846 N N . PRO A 1 105 ? -0.937 10.351 7.315 1.00 97.06 105 PRO A N 1
ATOM 847 C CA . PRO A 1 105 ? -1.033 10.701 5.906 1.00 97.06 105 PRO A CA 1
ATOM 848 C C . PRO A 1 105 ? -2.278 10.059 5.290 1.00 97.06 105 PRO A C 1
ATOM 850 O O . PRO A 1 105 ? -2.686 8.975 5.684 1.00 97.06 105 PRO A O 1
ATOM 853 N N . GLU A 1 106 ? -2.885 10.706 4.308 1.00 96.44 106 GLU A N 1
ATOM 854 C CA . GLU A 1 106 ? -4.023 10.106 3.617 1.00 96.44 106 GLU A CA 1
ATOM 855 C C . GLU A 1 106 ? -3.559 8.963 2.690 1.00 96.44 106 GLU A C 1
ATOM 857 O O . GLU A 1 106 ? -2.452 9.016 2.127 1.00 96.44 106 GLU A O 1
ATOM 862 N N . PRO A 1 107 ? -4.376 7.908 2.506 1.00 95.44 107 PRO A N 1
ATOM 863 C CA . PRO A 1 107 ? -4.127 6.908 1.476 1.00 95.44 107 PRO A CA 1
ATOM 864 C C . PRO A 1 107 ? -4.147 7.567 0.083 1.00 95.44 107 PRO A C 1
ATOM 866 O O . PRO A 1 107 ? -4.823 8.576 -0.119 1.00 95.44 107 PRO A O 1
ATOM 869 N N . PRO A 1 108 ? -3.425 7.013 -0.910 1.00 93.38 108 PRO A N 1
ATOM 870 C CA . PRO A 1 108 ? -3.260 7.672 -2.202 1.00 93.38 108 PRO A CA 1
ATOM 871 C C . PRO A 1 108 ? -4.599 7.773 -2.939 1.00 93.38 108 PRO A C 1
ATOM 873 O O . PRO A 1 108 ? -5.371 6.809 -2.974 1.00 93.38 108 PRO A O 1
ATOM 876 N N . THR A 1 109 ? -4.880 8.923 -3.548 1.00 91.94 109 THR A N 1
ATOM 877 C CA . THR A 1 109 ? -6.131 9.153 -4.282 1.00 91.94 109 THR A CA 1
ATOM 878 C C . THR A 1 109 ? -6.210 8.288 -5.544 1.00 91.94 109 THR A C 1
ATOM 880 O O . THR A 1 109 ? -5.218 7.702 -5.983 1.00 91.94 109 THR A O 1
ATOM 883 N N . SER A 1 110 ? -7.394 8.220 -6.168 1.00 88.81 110 SER A N 1
ATOM 884 C CA . SER A 1 110 ? -7.554 7.518 -7.451 1.00 88.81 110 SER A CA 1
ATOM 885 C C . SER A 1 110 ? -6.600 8.065 -8.521 1.00 88.81 110 SER A C 1
ATOM 887 O O . SER A 1 110 ? -6.009 7.292 -9.270 1.00 88.81 110 SER A O 1
ATOM 889 N N . GLU A 1 111 ? -6.373 9.379 -8.549 1.00 89.81 111 GLU A N 1
ATOM 890 C CA . GLU A 1 111 ? -5.426 10.006 -9.472 1.00 89.81 111 GLU A CA 1
ATOM 891 C C . GLU A 1 111 ? -3.976 9.594 -9.174 1.00 89.81 111 GLU A C 1
ATOM 893 O O . GLU A 1 111 ? -3.246 9.200 -10.090 1.00 89.81 111 GLU A O 1
ATOM 898 N N . ASP A 1 112 ? -3.575 9.585 -7.897 1.00 90.69 112 ASP A N 1
ATOM 899 C CA . ASP A 1 112 ? -2.218 9.206 -7.478 1.00 90.69 112 ASP A CA 1
ATOM 900 C C . ASP A 1 112 ? -1.854 7.780 -7.905 1.00 90.69 112 ASP A C 1
ATOM 902 O O . ASP A 1 112 ? -0.717 7.513 -8.314 1.00 90.69 112 ASP A O 1
ATOM 906 N N . ILE A 1 113 ? -2.825 6.862 -7.847 1.00 89.25 113 ILE A N 1
ATOM 907 C CA . ILE A 1 113 ? -2.672 5.460 -8.268 1.00 89.25 113 ILE A CA 1
ATOM 908 C C . ILE A 1 113 ? -2.913 5.252 -9.772 1.00 89.25 113 ILE A C 1
ATOM 910 O O . ILE A 1 113 ? -2.930 4.115 -10.243 1.00 89.25 113 ILE A O 1
ATOM 914 N N . GLY A 1 114 ? -3.087 6.326 -10.548 1.00 88.31 114 GLY A N 1
ATOM 915 C CA . GLY A 1 114 ? -3.279 6.264 -11.997 1.00 88.31 114 GLY A CA 1
ATOM 916 C C . GLY A 1 114 ? -4.634 5.706 -12.426 1.00 88.31 114 GLY A C 1
ATOM 917 O O . GLY A 1 114 ? -4.701 4.989 -13.424 1.00 88.31 114 GLY A O 1
ATOM 918 N N . PHE A 1 115 ? -5.687 6.005 -11.665 1.00 88.25 115 PHE A N 1
ATOM 919 C CA . PHE A 1 115 ? -7.067 5.549 -11.861 1.00 88.25 115 PHE A CA 1
ATOM 920 C C . PHE A 1 115 ? -7.207 4.026 -11.911 1.00 88.25 115 PHE A C 1
ATOM 922 O O . PHE A 1 115 ? -8.092 3.478 -12.573 1.00 88.25 115 PHE A O 1
ATOM 929 N N . ARG A 1 116 ? -6.317 3.321 -11.209 1.00 88.19 116 ARG A N 1
ATOM 930 C CA . ARG A 1 116 ? -6.446 1.884 -11.007 1.00 88.19 116 ARG A CA 1
ATOM 931 C C . ARG A 1 116 ? -7.776 1.587 -10.294 1.00 88.19 116 ARG A C 1
ATOM 933 O O . ARG A 1 116 ? -8.050 2.223 -9.276 1.00 88.19 116 ARG A O 1
ATOM 940 N N . PRO A 1 117 ? -8.580 0.620 -10.778 1.00 85.75 117 PRO A N 1
ATOM 941 C CA . PRO A 1 117 ? -9.803 0.232 -10.091 1.00 85.75 117 PRO A CA 1
ATOM 942 C C . PRO A 1 117 ? -9.466 -0.398 -8.738 1.00 85.75 117 PRO A C 1
ATOM 944 O O . PRO A 1 117 ? -8.611 -1.282 -8.652 1.00 85.75 117 PRO A O 1
ATOM 947 N N . LEU A 1 118 ? -10.157 0.067 -7.704 1.00 88.62 118 LEU A N 1
ATOM 948 C CA . LEU A 1 118 ? -10.163 -0.537 -6.376 1.00 88.62 118 LEU A CA 1
ATOM 949 C C . LEU A 1 118 ? -11.364 -1.479 -6.265 1.00 88.62 118 LEU A C 1
ATOM 951 O O . LEU A 1 118 ? -12.331 -1.346 -7.018 1.00 88.62 118 LEU A O 1
ATOM 955 N N . SER A 1 119 ? -11.296 -2.429 -5.338 1.00 90.25 119 SER A N 1
ATOM 956 C CA . SER A 1 119 ? -12.433 -3.289 -5.016 1.00 90.25 119 SER A CA 1
ATOM 957 C C . SER A 1 119 ? -13.583 -2.468 -4.421 1.00 90.25 119 SER A C 1
ATOM 959 O O . SER A 1 119 ? -13.364 -1.434 -3.784 1.00 90.25 119 SER A O 1
ATOM 961 N N . GLU A 1 120 ? -14.823 -2.911 -4.637 1.00 90.19 120 GLU A N 1
ATOM 962 C CA . GLU A 1 120 ? -16.004 -2.226 -4.096 1.00 90.19 120 GLU A CA 1
ATOM 963 C C . GLU A 1 120 ? -15.966 -2.194 -2.565 1.00 90.19 120 GLU A C 1
ATOM 965 O O . GLU A 1 120 ? -16.343 -1.189 -1.971 1.00 90.19 120 GLU A O 1
ATOM 970 N N . GLU A 1 121 ? -15.435 -3.252 -1.946 1.00 93.25 121 GLU A N 1
ATOM 971 C CA . GLU A 1 121 ? -15.273 -3.393 -0.499 1.00 93.25 121 GLU A CA 1
ATOM 972 C C . GLU A 1 121 ? -14.327 -2.338 0.103 1.00 93.25 121 GLU A C 1
ATOM 974 O O . GLU A 1 121 ? -14.523 -1.909 1.241 1.00 93.25 121 GLU A O 1
ATOM 979 N N . LEU A 1 122 ? -13.304 -1.907 -0.647 1.00 93.69 122 LEU A N 1
ATOM 980 C CA . LEU A 1 122 ? -12.431 -0.798 -0.246 1.00 93.69 122 LEU A CA 1
ATOM 981 C C . LEU A 1 122 ? -13.103 0.560 -0.465 1.00 93.69 122 LEU A C 1
ATOM 983 O O . LEU A 1 122 ? -12.874 1.487 0.299 1.00 93.69 122 LEU A O 1
ATOM 987 N N . LEU A 1 123 ? -13.917 0.698 -1.514 1.00 91.50 123 LEU A N 1
ATOM 988 C CA . LEU A 1 123 ? -14.585 1.961 -1.840 1.00 91.50 123 LEU A CA 1
ATOM 989 C C . LEU A 1 123 ? -15.747 2.279 -0.894 1.00 91.50 123 LEU A C 1
ATOM 991 O O . LEU A 1 123 ? -16.026 3.447 -0.639 1.00 91.50 123 LEU A O 1
ATOM 995 N N . ASN A 1 124 ? -16.440 1.253 -0.400 1.00 92.38 124 ASN A N 1
ATOM 996 C CA . ASN A 1 124 ? -17.596 1.396 0.484 1.00 92.38 124 ASN A CA 1
ATOM 997 C C . ASN A 1 124 ? -17.259 1.205 1.978 1.00 92.38 124 ASN A C 1
ATOM 999 O O . ASN A 1 124 ? -18.172 1.217 2.802 1.00 92.38 124 ASN A O 1
ATOM 1003 N N . GLY A 1 125 ? -15.983 0.985 2.319 1.00 92.50 125 GLY A N 1
ATOM 1004 C CA . GLY A 1 125 ? -15.509 0.773 3.691 1.00 92.50 125 GLY A CA 1
ATOM 1005 C C . GLY A 1 125 ? -15.831 -0.601 4.295 1.00 92.50 125 GLY A C 1
ATOM 1006 O O . GLY A 1 125 ? -15.445 -0.877 5.430 1.00 92.50 125 GLY A O 1
ATOM 1007 N N . GLN A 1 126 ? -16.491 -1.514 3.572 1.00 94.69 126 GLN A N 1
ATOM 1008 C CA . GLN A 1 126 ? -16.829 -2.847 4.095 1.00 94.69 126 GLN A CA 1
ATOM 1009 C C . GLN A 1 126 ? -15.591 -3.670 4.460 1.00 94.69 126 GLN A C 1
ATOM 1011 O O . GLN A 1 126 ? -15.662 -4.496 5.371 1.00 94.69 126 GLN A O 1
ATOM 1016 N N . ALA A 1 127 ? -14.456 -3.432 3.798 1.00 94.81 127 ALA A N 1
ATOM 1017 C CA . ALA A 1 127 ? -13.193 -4.106 4.091 1.00 94.81 127 ALA A CA 1
ATOM 1018 C C . ALA A 1 127 ? -12.719 -3.902 5.547 1.00 94.81 127 ALA A C 1
ATOM 1020 O O . ALA A 1 127 ? -12.073 -4.787 6.106 1.00 94.81 127 ALA A O 1
ATOM 1021 N N . VAL A 1 128 ? -13.080 -2.786 6.197 1.00 95.88 128 VAL A N 1
ATOM 1022 C CA . VAL A 1 128 ? -12.737 -2.499 7.605 1.00 95.88 128 VAL A CA 1
ATOM 1023 C C . VAL A 1 128 ? -13.356 -3.518 8.561 1.00 95.88 128 VAL A C 1
ATOM 1025 O O . VAL A 1 128 ? -12.714 -3.940 9.531 1.00 95.88 128 VAL A O 1
ATOM 1028 N N . GLN A 1 129 ? -14.592 -3.927 8.266 1.00 94.19 129 GLN A N 1
ATOM 1029 C CA . GLN A 1 129 ? -15.400 -4.802 9.114 1.00 94.19 129 GLN A CA 1
ATOM 1030 C C . GLN A 1 129 ? -15.067 -6.286 8.931 1.00 94.19 129 GLN A C 1
ATOM 1032 O O . GLN A 1 129 ? -15.425 -7.108 9.772 1.00 94.19 129 GLN A O 1
ATOM 1037 N N . GLN A 1 130 ? -14.370 -6.640 7.851 1.00 94.25 130 GLN A N 1
ATOM 1038 C CA . GLN A 1 130 ? -13.997 -8.018 7.556 1.00 94.25 130 GLN A CA 1
ATOM 1039 C C . GLN A 1 130 ? -12.829 -8.476 8.444 1.00 94.25 130 GLN A C 1
ATOM 1041 O O . GLN A 1 130 ? -11.859 -7.746 8.667 1.00 94.25 130 GLN A O 1
ATOM 1046 N N . GLU A 1 131 ? -12.902 -9.716 8.942 1.00 96.25 131 GLU A N 1
ATOM 1047 C CA . GLU A 1 131 ? -11.757 -10.360 9.604 1.00 96.25 131 GLU A CA 1
ATOM 1048 C C . GLU A 1 131 ? -10.639 -10.669 8.605 1.00 96.25 131 GLU A C 1
ATOM 1050 O O . GLU A 1 131 ? -9.458 -10.522 8.919 1.00 96.25 131 GLU A O 1
ATOM 1055 N N . ILE A 1 132 ? -11.024 -11.069 7.393 1.00 96.56 132 ILE A N 1
ATOM 1056 C CA . ILE A 1 132 ? -10.126 -11.379 6.288 1.00 96.56 132 ILE A CA 1
ATOM 1057 C C . ILE A 1 132 ? -10.639 -10.632 5.064 1.00 96.56 132 ILE A C 1
ATOM 1059 O O . ILE A 1 132 ? -11.744 -10.896 4.594 1.00 96.56 132 ILE A O 1
ATOM 1063 N N . TYR A 1 133 ? -9.825 -9.717 4.549 1.00 96.56 133 TYR A N 1
ATOM 1064 C CA . TYR A 1 133 ? -10.045 -9.106 3.245 1.00 96.56 133 TYR A CA 1
ATOM 1065 C C . TYR A 1 133 ? -9.263 -9.886 2.185 1.00 96.56 133 TYR A C 1
ATOM 1067 O O . TYR A 1 133 ? -8.074 -10.157 2.363 1.00 96.56 133 TYR A O 1
ATOM 1075 N N . GLU A 1 134 ? -9.913 -10.236 1.078 1.00 94.69 134 GLU A N 1
ATOM 1076 C CA . GLU A 1 134 ? -9.284 -10.949 -0.034 1.00 94.69 134 GLU A CA 1
ATOM 1077 C C . GLU A 1 134 ? -8.988 -10.005 -1.196 1.00 94.69 134 GLU A C 1
ATOM 1079 O O . GLU A 1 134 ? -9.866 -9.287 -1.675 1.00 94.69 134 GLU A O 1
ATOM 1084 N N . GLY A 1 135 ? -7.758 -10.053 -1.699 1.00 92.62 135 GLY A N 1
ATOM 1085 C CA . GLY A 1 135 ? -7.338 -9.286 -2.861 1.00 92.62 135 GLY A CA 1
ATOM 1086 C C . GLY A 1 135 ? -6.651 -10.158 -3.902 1.00 92.62 135 GLY A C 1
ATOM 1087 O O . GLY A 1 135 ? -6.272 -11.306 -3.660 1.00 92.62 135 GLY A O 1
ATOM 1088 N N . SER A 1 136 ? -6.490 -9.598 -5.096 1.00 92.38 136 SER A N 1
ATOM 1089 C CA . SER A 1 136 ? -5.716 -10.230 -6.156 1.00 92.38 136 SER A CA 1
ATOM 1090 C C . SER A 1 136 ? -4.884 -9.204 -6.908 1.00 92.38 136 SER A C 1
ATOM 1092 O O . SER A 1 136 ? -5.239 -8.033 -7.027 1.00 92.38 136 SER A O 1
ATOM 1094 N N . PHE A 1 137 ? -3.757 -9.651 -7.437 1.00 90.56 137 PHE A N 1
ATOM 1095 C CA . PHE A 1 137 ? -2.908 -8.887 -8.329 1.00 90.56 137 PHE A CA 1
ATOM 1096 C C . PHE A 1 137 ? -2.760 -9.670 -9.625 1.00 90.56 137 PHE A C 1
ATOM 1098 O O . PHE A 1 137 ? -2.438 -10.858 -9.619 1.00 90.56 137 PHE A O 1
ATOM 1105 N N . THR A 1 138 ? -2.992 -8.999 -10.746 1.00 87.25 138 THR A N 1
ATOM 1106 C CA . THR A 1 138 ? -2.722 -9.545 -12.074 1.00 87.25 138 THR A CA 1
ATOM 1107 C C . THR A 1 138 ? -1.551 -8.804 -12.701 1.00 87.25 138 THR A C 1
ATOM 1109 O O . THR A 1 138 ? -1.615 -7.586 -12.850 1.00 87.25 138 THR A O 1
ATOM 1112 N N . ASP A 1 139 ? -0.557 -9.564 -13.150 1.00 83.25 139 ASP A N 1
ATOM 1113 C CA . ASP A 1 139 ? 0.459 -9.115 -14.099 1.00 83.25 139 ASP A CA 1
ATOM 1114 C C . ASP A 1 139 ? 0.110 -9.667 -15.483 1.00 83.25 139 ASP A C 1
ATOM 1116 O O . ASP A 1 139 ? 0.036 -10.885 -15.688 1.00 83.25 139 ASP A O 1
ATOM 1120 N N . SER A 1 140 ? -0.179 -8.768 -16.417 1.00 74.56 140 SER A N 1
ATOM 1121 C CA . SER A 1 140 ? -0.517 -9.108 -17.795 1.00 74.56 140 SER A CA 1
ATOM 1122 C C . SER A 1 140 ? 0.627 -8.693 -18.708 1.00 74.56 140 SER A C 1
ATOM 1124 O O . SER A 1 140 ? 0.785 -7.509 -19.001 1.00 74.56 140 SER A O 1
ATOM 1126 N N . SER A 1 141 ? 1.375 -9.678 -19.198 1.00 70.06 141 SER A N 1
ATOM 1127 C CA . SER A 1 141 ? 2.282 -9.493 -20.329 1.00 70.06 141 SER A CA 1
ATOM 1128 C C . SER A 1 141 ? 1.570 -9.864 -21.634 1.00 70.06 141 SER A C 1
ATOM 1130 O O . SER A 1 141 ? 0.526 -10.516 -21.616 1.00 70.06 141 SER A O 1
ATOM 1132 N N . LEU A 1 142 ? 2.159 -9.511 -22.780 1.00 66.75 142 LEU A N 1
ATOM 1133 C CA . LEU A 1 142 ? 1.633 -9.886 -24.101 1.00 66.75 142 LEU A CA 1
ATOM 1134 C C . LEU A 1 142 ? 1.504 -11.408 -24.312 1.00 66.75 142 LEU A C 1
ATOM 1136 O O . LEU A 1 142 ? 0.749 -11.831 -25.180 1.00 66.75 142 LEU A O 1
ATOM 1140 N N . LEU A 1 143 ? 2.259 -12.224 -23.566 1.00 66.25 143 LEU A N 1
ATOM 1141 C CA . LEU A 1 143 ? 2.374 -13.671 -23.802 1.00 66.25 143 LEU A CA 1
ATOM 1142 C C . LEU A 1 143 ? 1.782 -14.532 -22.683 1.00 66.25 143 LEU A C 1
ATOM 1144 O O . LEU A 1 143 ? 1.488 -15.706 -22.899 1.00 66.25 143 LEU A O 1
ATOM 1148 N N . PHE A 1 144 ? 1.643 -13.986 -21.480 1.00 68.50 144 PHE A N 1
ATOM 1149 C CA . PHE A 1 144 ? 1.120 -14.717 -20.333 1.00 68.50 144 PHE A CA 1
ATOM 1150 C C . PHE A 1 144 ? 0.495 -13.772 -19.316 1.00 68.50 144 PHE A C 1
ATOM 1152 O O . PHE A 1 144 ? 0.930 -12.627 -19.147 1.00 68.50 144 PHE A O 1
ATOM 1159 N N . ARG A 1 145 ? -0.467 -14.309 -18.565 1.00 78.75 145 ARG A N 1
ATOM 1160 C CA . ARG A 1 145 ? -1.099 -13.636 -17.438 1.00 78.75 145 ARG A CA 1
ATOM 1161 C C . ARG A 1 145 ? -0.775 -14.390 -16.152 1.00 78.75 145 ARG A C 1
ATOM 1163 O O . ARG A 1 145 ? -1.064 -15.581 -16.019 1.00 78.75 145 ARG A O 1
ATOM 1170 N N . ARG A 1 146 ? -0.161 -13.701 -15.193 1.00 83.94 146 ARG A N 1
ATOM 1171 C CA . ARG A 1 146 ? 0.081 -14.230 -13.845 1.00 83.94 146 ARG A CA 1
ATOM 1172 C C . ARG A 1 146 ? -0.890 -13.582 -12.878 1.00 83.94 146 ARG A C 1
ATOM 1174 O O . ARG A 1 146 ? -1.108 -12.373 -12.929 1.00 83.94 146 ARG A O 1
ATOM 1181 N N . ARG A 1 147 ? -1.475 -14.397 -12.008 1.00 88.12 147 ARG A N 1
ATOM 1182 C CA . ARG A 1 147 ? -2.357 -13.941 -10.943 1.00 88.12 147 ARG A CA 1
ATOM 1183 C C . ARG A 1 147 ? -1.814 -14.409 -9.599 1.00 88.12 147 ARG A C 1
ATOM 1185 O O . ARG A 1 147 ? -1.479 -15.583 -9.441 1.00 88.12 147 ARG A O 1
ATOM 1192 N N . TRP A 1 148 ? -1.765 -13.482 -8.655 1.00 90.06 148 TRP A N 1
ATOM 1193 C CA . TRP A 1 148 ? -1.461 -13.730 -7.255 1.00 90.06 148 TRP A CA 1
ATOM 1194 C C . TRP A 1 148 ? -2.692 -13.359 -6.453 1.00 90.06 148 TRP A C 1
ATOM 1196 O O . TRP A 1 148 ? -3.177 -12.236 -6.567 1.00 90.06 148 TRP A O 1
ATOM 1206 N N . ASP A 1 149 ? -3.186 -14.291 -5.655 1.00 92.38 149 ASP A N 1
ATOM 1207 C CA . ASP A 1 149 ? -4.232 -14.017 -4.683 1.00 92.38 149 AS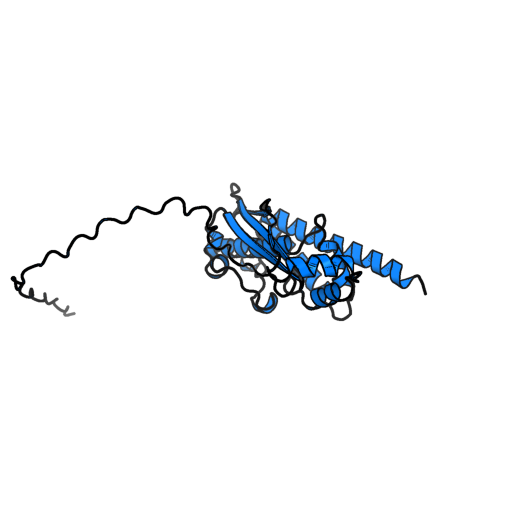P A CA 1
ATOM 1208 C C . ASP A 1 149 ? -3.584 -13.840 -3.305 1.00 92.38 149 ASP A C 1
ATOM 1210 O O . ASP A 1 149 ? -2.603 -14.509 -2.963 1.00 92.38 149 ASP A O 1
ATOM 1214 N N . TYR A 1 150 ? -4.100 -12.908 -2.516 1.00 94.38 150 TYR A N 1
ATOM 1215 C CA . TYR A 1 150 ? -3.593 -12.611 -1.182 1.00 94.38 150 TYR A CA 1
ATOM 1216 C C . TYR A 1 150 ? -4.741 -12.288 -0.231 1.00 94.38 150 TYR A C 1
ATOM 1218 O O . TYR A 1 150 ? -5.860 -11.985 -0.640 1.00 94.38 150 TYR A O 1
ATOM 1226 N N . GLU A 1 151 ? -4.444 -12.358 1.057 1.00 96.50 151 GLU A N 1
ATOM 1227 C CA . GLU A 1 151 ? -5.358 -12.029 2.140 1.00 96.50 151 GLU A CA 1
ATOM 1228 C C . GLU A 1 151 ? -4.736 -10.966 3.042 1.00 96.50 151 GLU A C 1
ATOM 1230 O O . GLU A 1 151 ? -3.518 -10.917 3.226 1.00 96.50 151 GLU A O 1
ATOM 1235 N N . ILE A 1 152 ? -5.584 -10.134 3.635 1.00 98.00 152 ILE A N 1
ATOM 1236 C CA . ILE A 1 152 ? -5.220 -9.172 4.670 1.00 98.00 152 ILE A CA 1
ATOM 1237 C C . ILE A 1 152 ? -6.029 -9.526 5.912 1.00 98.00 152 ILE A C 1
ATOM 1239 O O . ILE A 1 152 ? -7.241 -9.331 5.964 1.00 98.00 152 ILE A O 1
ATOM 1243 N N . HIS A 1 153 ? -5.347 -10.087 6.905 1.00 98.12 153 HIS A N 1
ATOM 1244 C CA . HIS A 1 153 ? -5.940 -10.562 8.151 1.00 98.12 153 HIS A CA 1
ATOM 1245 C C . HIS A 1 153 ? -5.963 -9.434 9.174 1.00 98.12 153 HIS A C 1
ATOM 1247 O O . HIS A 1 153 ? -4.940 -8.784 9.418 1.00 98.12 153 HIS A O 1
ATOM 1253 N N . ARG A 1 154 ? -7.113 -9.235 9.814 1.00 97.50 154 ARG A N 1
ATOM 1254 C CA . ARG A 1 154 ? -7.252 -8.373 10.986 1.00 97.50 154 ARG A CA 1
ATOM 1255 C C . ARG A 1 154 ? -6.593 -9.042 12.190 1.00 97.50 154 ARG A C 1
ATOM 1257 O O . ARG A 1 154 ? -6.918 -10.170 12.544 1.00 97.50 154 ARG A O 1
ATOM 1264 N N . ILE A 1 155 ? -5.687 -8.329 12.848 1.00 96.50 155 ILE A N 1
ATOM 1265 C CA . ILE A 1 155 ? -5.042 -8.759 14.089 1.00 96.50 155 ILE A CA 1
ATOM 1266 C C . ILE A 1 155 ? -5.546 -7.867 15.215 1.00 96.50 155 ILE A C 1
ATOM 1268 O O . ILE A 1 155 ? -5.159 -6.704 15.324 1.00 96.50 155 ILE A O 1
ATOM 1272 N N . GLN A 1 156 ? -6.392 -8.424 16.076 1.00 92.88 156 GLN A N 1
ATOM 1273 C CA . GLN A 1 156 ? -6.795 -7.746 17.301 1.00 92.88 156 GLN A CA 1
ATOM 1274 C C . GLN A 1 156 ? -5.664 -7.843 18.328 1.00 92.88 156 GLN A C 1
ATOM 1276 O O . GLN A 1 156 ? -5.159 -8.930 18.616 1.00 92.88 156 GLN A O 1
ATOM 1281 N N . GLN A 1 157 ? -5.255 -6.700 18.871 1.00 87.75 157 GLN A N 1
ATOM 1282 C CA . GLN A 1 157 ? -4.254 -6.611 19.928 1.00 87.75 157 GLN A CA 1
ATOM 1283 C C . GLN A 1 157 ? -4.873 -5.936 21.147 1.00 87.75 157 GLN A C 1
ATOM 1285 O O . GLN A 1 157 ? -5.551 -4.916 21.035 1.00 87.75 157 GLN A O 1
ATOM 1290 N N . THR A 1 158 ? -4.653 -6.513 22.326 1.00 88.00 158 THR A N 1
ATOM 1291 C CA . THR A 1 158 ? -5.217 -5.987 23.570 1.00 88.00 158 THR A CA 1
ATOM 1292 C C . THR A 1 158 ? -4.692 -4.578 23.840 1.00 88.00 158 THR A C 1
ATOM 1294 O O . THR A 1 158 ? -3.486 -4.382 23.962 1.00 88.00 158 THR A O 1
ATOM 1297 N N . GLY A 1 159 ? -5.601 -3.607 23.970 1.00 83.81 159 GLY A N 1
ATOM 1298 C CA . GLY A 1 159 ? -5.259 -2.224 24.317 1.00 83.81 159 GLY A CA 1
ATOM 1299 C C . GLY A 1 159 ? -4.716 -1.375 23.164 1.00 83.81 159 GLY A C 1
ATOM 1300 O O . GLY A 1 159 ? -4.247 -0.270 23.416 1.00 83.81 159 GLY A O 1
ATOM 1301 N N . VAL A 1 160 ? -4.787 -1.865 21.923 1.00 85.75 160 VAL A N 1
ATOM 1302 C CA . VAL A 1 160 ? -4.351 -1.135 20.727 1.00 85.75 160 VAL A CA 1
ATOM 1303 C C . VAL A 1 160 ? -5.529 -0.967 19.774 1.00 85.75 160 VAL A C 1
ATOM 1305 O O . VAL A 1 160 ? -6.183 -1.939 19.398 1.00 85.75 160 VAL A O 1
ATOM 1308 N N . THR A 1 161 ? -5.774 0.275 19.368 1.00 88.44 161 THR A N 1
ATOM 1309 C CA . THR A 1 161 ? -6.780 0.643 18.367 1.00 88.44 161 THR A CA 1
ATOM 1310 C C . THR A 1 161 ?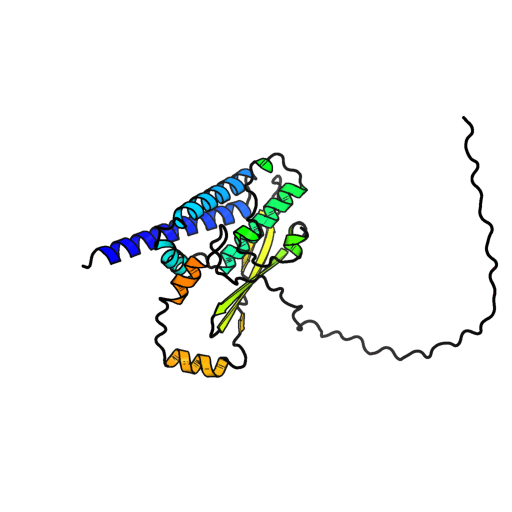 -6.175 1.667 17.403 1.00 88.44 161 THR A C 1
ATOM 1312 O O . THR A 1 161 ? -5.595 2.645 17.884 1.00 88.44 161 THR A O 1
ATOM 1315 N N . PRO A 1 162 ? -6.293 1.484 16.073 1.00 93.50 162 PRO A N 1
ATOM 1316 C CA . PRO A 1 162 ? -7.072 0.468 15.359 1.00 93.50 162 PRO A CA 1
ATOM 1317 C C . PRO A 1 162 ? -6.358 -0.897 15.310 1.00 93.50 162 PRO A C 1
ATOM 1319 O O . PRO A 1 162 ? -5.238 -1.052 15.800 1.00 93.50 162 PRO A O 1
ATOM 1322 N N . SER A 1 163 ? -7.028 -1.902 14.742 1.00 96.25 163 SER A N 1
ATOM 1323 C CA . SER A 1 163 ? -6.505 -3.270 14.663 1.00 96.25 163 SER A CA 1
ATOM 1324 C C . SER A 1 163 ? -5.320 -3.374 13.699 1.00 96.25 163 SER A C 1
ATOM 1326 O O . SER A 1 163 ? -5.266 -2.695 12.674 1.00 96.25 163 SER A O 1
ATOM 1328 N N . GLY A 1 164 ? -4.398 -4.298 13.976 1.00 97.31 164 GLY A N 1
ATOM 1329 C CA . GLY A 1 164 ? -3.312 -4.614 13.053 1.00 97.31 164 GLY A CA 1
ATOM 1330 C C . GLY A 1 164 ? -3.805 -5.296 11.772 1.00 97.31 164 GLY A C 1
ATOM 1331 O O . GLY A 1 164 ? -4.884 -5.892 11.737 1.00 97.31 164 GLY A O 1
ATOM 1332 N N . ARG A 1 165 ? -2.998 -5.235 10.711 1.00 97.81 165 ARG A N 1
ATOM 1333 C CA . ARG A 1 165 ? -3.272 -5.785 9.376 1.00 97.81 165 ARG A CA 1
ATOM 1334 C C . ARG A 1 165 ? -2.080 -6.607 8.892 1.00 97.81 165 ARG A C 1
ATOM 1336 O O . ARG A 1 165 ? -1.000 -6.067 8.672 1.00 97.81 165 ARG A O 1
ATOM 1343 N N . LYS A 1 166 ? -2.264 -7.919 8.730 1.00 97.94 166 LYS A N 1
ATOM 1344 C CA . LYS A 1 166 ? -1.217 -8.842 8.265 1.00 97.94 166 LYS A CA 1
ATOM 1345 C C . LYS A 1 166 ? -1.516 -9.357 6.870 1.00 97.94 166 LYS A C 1
ATOM 1347 O O . LYS A 1 166 ? -2.564 -9.945 6.639 1.00 97.94 166 LYS A O 1
ATOM 1352 N N . ILE A 1 167 ? -0.551 -9.194 5.976 1.00 97.25 167 ILE A N 1
ATOM 1353 C CA . ILE A 1 167 ? -0.631 -9.669 4.597 1.00 97.25 167 ILE A CA 1
ATOM 1354 C C . ILE A 1 167 ? -0.198 -11.136 4.545 1.00 97.25 167 ILE A C 1
ATOM 1356 O O . ILE A 1 167 ? 0.815 -11.524 5.132 1.00 97.25 167 ILE A O 1
ATOM 1360 N N . VAL A 1 168 ? -0.967 -11.958 3.837 1.00 95.56 168 VAL A N 1
ATOM 1361 C CA . VAL A 1 168 ? -0.706 -13.385 3.642 1.00 95.56 168 VAL A CA 1
ATOM 1362 C C . VAL A 1 168 ? -0.854 -13.712 2.159 1.00 95.56 168 VAL A C 1
ATOM 1364 O O . VAL A 1 168 ? -1.866 -13.393 1.543 1.00 95.56 168 VAL A O 1
ATOM 1367 N N . ALA A 1 169 ? 0.152 -14.353 1.566 1.00 91.56 169 ALA A N 1
ATOM 1368 C CA . ALA A 1 169 ? 0.030 -14.881 0.210 1.00 91.56 169 ALA A CA 1
ATOM 1369 C C . ALA A 1 169 ? -0.857 -16.134 0.220 1.00 91.56 169 ALA A C 1
ATOM 1371 O O . ALA A 1 169 ? -0.599 -17.054 1.003 1.00 91.56 169 ALA A O 1
ATOM 1372 N N . LYS A 1 170 ? -1.852 -16.223 -0.674 1.00 89.81 170 LYS A N 1
ATOM 1373 C CA . LYS A 1 170 ? -2.507 -17.509 -0.940 1.00 89.81 170 LYS A CA 1
ATOM 1374 C C . LYS A 1 170 ? -1.533 -18.362 -1.755 1.00 89.81 170 LYS A C 1
ATOM 1376 O O . LYS A 1 170 ? -0.969 -17.906 -2.745 1.00 89.81 170 LYS A O 1
ATOM 1381 N N . VAL A 1 171 ? -1.332 -19.614 -1.344 1.00 69.88 171 VAL A N 1
ATOM 1382 C CA . VAL A 1 171 ? -0.324 -20.535 -1.919 1.00 69.88 171 VAL A CA 1
ATOM 1383 C C . VAL A 1 171 ? -0.548 -20.810 -3.423 1.00 69.88 171 VAL A C 1
ATOM 1385 O O . VAL A 1 171 ? 0.363 -21.249 -4.121 1.00 69.88 171 VAL A O 1
ATOM 1388 N N . ALA A 1 172 ? -1.732 -20.512 -3.965 1.00 60.47 172 ALA A N 1
ATOM 1389 C CA . ALA A 1 172 ? -2.061 -20.727 -5.369 1.00 60.47 172 ALA A CA 1
ATOM 1390 C C . ALA A 1 172 ? -1.673 -19.528 -6.259 1.00 60.47 172 ALA A C 1
ATOM 1392 O O . ALA A 1 172 ? -2.494 -18.657 -6.543 1.00 60.47 172 ALA A O 1
ATOM 1393 N N . MET A 1 173 ? -0.442 -19.509 -6.782 1.00 61.50 173 MET A N 1
ATOM 1394 C CA . MET A 1 173 ? -0.151 -18.705 -7.976 1.00 61.50 173 MET A CA 1
ATOM 1395 C C . MET A 1 173 ? -0.767 -19.406 -9.190 1.00 61.50 173 MET A C 1
ATOM 1397 O O . MET A 1 173 ? -0.276 -20.444 -9.639 1.00 61.50 173 MET A O 1
ATOM 1401 N N . SER A 1 174 ? -1.823 -18.825 -9.750 1.00 61.69 174 SER A N 1
ATOM 1402 C CA . SER A 1 174 ? -2.445 -19.351 -10.964 1.00 61.69 174 SER A CA 1
ATOM 1403 C C . SER A 1 174 ? -1.807 -18.694 -12.188 1.00 61.69 174 SER A C 1
ATOM 1405 O O . SER A 1 174 ? -1.888 -17.475 -12.377 1.00 61.69 174 SER A O 1
ATOM 1407 N N . ARG A 1 175 ? -1.137 -19.495 -13.023 1.00 57.62 175 ARG A N 1
ATOM 1408 C CA . ARG A 1 175 ? -0.668 -19.063 -14.347 1.00 57.62 175 ARG A CA 1
ATOM 1409 C C . ARG A 1 175 ? -1.750 -19.394 -15.364 1.00 57.62 175 ARG A C 1
ATOM 1411 O O . ARG A 1 175 ? -2.097 -20.559 -15.519 1.00 57.62 175 ARG A O 1
ATOM 1418 N N . TYR A 1 176 ? -2.249 -18.375 -16.053 1.00 58.31 176 TYR A N 1
ATOM 1419 C CA . TYR A 1 176 ? -3.202 -18.541 -17.142 1.00 58.31 176 TYR A CA 1
ATOM 1420 C C . TYR A 1 176 ? -2.498 -18.208 -18.457 1.00 58.31 176 TYR A C 1
ATOM 1422 O O . TYR A 1 176 ? -1.847 -17.165 -18.583 1.00 58.31 176 TYR A O 1
ATOM 1430 N N . PHE A 1 177 ? -2.630 -19.096 -19.436 1.00 52.75 177 PHE A N 1
ATOM 1431 C CA . PHE A 1 177 ? -2.326 -18.786 -20.826 1.00 52.75 177 PHE A CA 1
ATOM 1432 C C . PHE A 1 177 ? -3.641 -18.409 -21.503 1.00 52.75 177 PHE A C 1
ATOM 1434 O O . PHE A 1 177 ? -4.634 -19.119 -21.345 1.00 52.75 177 PHE A O 1
ATOM 1441 N N . ASP A 1 178 ? -3.674 -17.300 -22.243 1.00 53.28 178 ASP A N 1
ATOM 1442 C CA . ASP A 1 178 ? -4.816 -17.044 -23.119 1.00 53.28 178 ASP A CA 1
ATOM 1443 C C . ASP A 1 178 ? -4.890 -18.192 -24.134 1.00 53.28 178 ASP A C 1
ATOM 1445 O O . ASP A 1 178 ? -3.875 -18.571 -24.721 1.00 53.28 178 ASP A O 1
ATOM 1449 N N . ALA A 1 179 ? -6.074 -18.774 -24.329 1.00 50.31 179 ALA A N 1
ATOM 1450 C CA . ALA A 1 179 ? -6.269 -20.036 -25.055 1.00 50.31 179 ALA A CA 1
ATOM 1451 C C . ALA A 1 179 ? -5.761 -20.037 -26.520 1.00 50.31 179 ALA A C 1
ATOM 1453 O O . ALA A 1 179 ? -5.586 -21.099 -27.110 1.00 50.31 179 ALA A O 1
ATOM 1454 N N . ALA A 1 180 ? -5.480 -18.867 -27.110 1.00 49.22 180 ALA A N 1
ATOM 1455 C CA . ALA A 1 180 ? -4.837 -18.727 -28.424 1.00 49.22 180 ALA A CA 1
ATOM 1456 C C . ALA A 1 180 ? -3.301 -18.532 -28.355 1.00 49.22 180 ALA A C 1
ATOM 1458 O O . ALA A 1 180 ? -2.598 -18.737 -29.343 1.00 49.22 180 ALA A O 1
ATOM 1459 N N . GLY A 1 181 ? -2.768 -18.144 -27.193 1.00 47.66 181 GLY A N 1
ATOM 1460 C CA . GLY A 1 181 ? -1.359 -17.837 -26.944 1.00 47.66 181 GLY A CA 1
ATOM 1461 C C . GLY A 1 181 ? -0.548 -18.985 -26.338 1.00 47.66 181 GLY A C 1
ATOM 1462 O O . GLY A 1 181 ? 0.675 -18.913 -26.336 1.00 47.66 181 GLY A O 1
ATOM 1463 N N . GLU A 1 182 ? -1.171 -20.066 -25.865 1.00 46.88 182 GLU A N 1
ATOM 1464 C CA . GLU A 1 182 ? -0.449 -21.175 -25.217 1.00 46.88 182 GLU A CA 1
ATOM 1465 C C . GLU A 1 182 ? 0.466 -21.954 -26.189 1.00 46.88 182 GLU A C 1
ATOM 1467 O O . GLU A 1 182 ? 1.568 -22.375 -25.825 1.00 46.88 182 GLU A O 1
ATOM 1472 N N . VAL A 1 183 ? 0.052 -22.083 -27.455 1.00 52.28 183 VAL A N 1
ATOM 1473 C CA . VAL A 1 183 ? 0.838 -22.741 -28.518 1.00 52.28 183 VAL A CA 1
ATOM 1474 C C . VAL A 1 183 ? 1.883 -21.787 -29.112 1.00 52.28 183 VAL A C 1
ATOM 1476 O O . VAL A 1 183 ? 3.029 -22.179 -29.328 1.00 52.28 183 VAL A O 1
ATOM 1479 N N . ALA A 1 184 ? 1.528 -20.513 -29.316 1.00 52.12 184 ALA A N 1
ATOM 1480 C CA . ALA A 1 184 ? 2.443 -19.502 -29.850 1.00 52.12 184 ALA A CA 1
ATOM 1481 C C . ALA A 1 184 ? 3.508 -19.067 -28.826 1.00 52.12 184 ALA A C 1
ATOM 1483 O O . ALA A 1 184 ? 4.670 -18.882 -29.179 1.00 52.12 184 ALA A O 1
ATOM 1484 N N . GLY A 1 185 ? 3.146 -18.963 -27.545 1.00 51.88 185 GLY A N 1
ATOM 1485 C CA . GLY A 1 185 ? 4.031 -18.539 -26.460 1.00 51.88 185 GLY A CA 1
ATOM 1486 C C . GLY A 1 185 ? 5.180 -19.514 -26.217 1.00 51.88 185 GLY A C 1
ATOM 1487 O O . GLY A 1 185 ? 6.321 -19.079 -26.082 1.00 51.88 185 GLY A O 1
ATOM 1488 N N . LYS A 1 186 ? 4.921 -20.831 -26.265 1.00 53.50 186 LYS A N 1
ATOM 1489 C CA . LYS A 1 186 ? 5.976 -21.859 -26.165 1.00 53.50 186 LYS A CA 1
ATOM 1490 C C . LYS A 1 186 ? 6.951 -21.819 -27.348 1.00 53.50 186 LYS A C 1
ATOM 1492 O O . LYS A 1 186 ? 8.145 -22.022 -27.153 1.00 53.50 186 LYS A O 1
ATOM 1497 N N . ALA A 1 187 ? 6.466 -21.519 -28.555 1.00 55.94 187 ALA A N 1
ATOM 1498 C CA . ALA A 1 187 ? 7.307 -21.395 -29.748 1.00 55.94 187 ALA A CA 1
ATOM 1499 C C . ALA A 1 187 ? 8.144 -20.101 -29.742 1.00 55.94 187 ALA A C 1
ATOM 1501 O O . ALA A 1 187 ? 9.328 -20.124 -30.068 1.00 55.94 187 ALA A O 1
ATOM 1502 N N . ILE A 1 188 ? 7.558 -18.977 -29.321 1.00 55.81 188 ILE A N 1
ATOM 1503 C CA . ILE A 1 188 ? 8.234 -17.673 -29.266 1.00 55.81 188 ILE A CA 1
ATOM 1504 C C . ILE A 1 188 ? 9.302 -17.643 -28.163 1.00 55.81 188 ILE A C 1
ATOM 1506 O O . ILE A 1 188 ? 10.388 -17.110 -28.385 1.00 55.81 188 ILE A O 1
ATOM 1510 N N . GLN A 1 189 ? 9.043 -18.271 -27.011 1.00 53.25 189 GLN A N 1
ATOM 1511 C CA . GLN A 1 189 ? 10.000 -18.355 -25.902 1.00 53.25 189 GLN A CA 1
ATOM 1512 C C . GLN A 1 189 ? 11.254 -19.180 -26.252 1.00 53.25 189 GLN A C 1
ATOM 1514 O O . GLN A 1 189 ? 12.314 -18.952 -25.678 1.00 53.25 189 GLN A O 1
ATOM 1519 N N . ALA A 1 190 ? 11.153 -20.098 -27.220 1.00 55.81 190 ALA A N 1
ATOM 1520 C CA . ALA A 1 190 ? 12.287 -20.864 -27.737 1.00 55.81 190 ALA A CA 1
ATOM 1521 C C . ALA A 1 190 ? 13.073 -20.136 -28.848 1.00 55.81 190 ALA A C 1
ATOM 1523 O O . ALA A 1 190 ? 14.213 -20.505 -29.125 1.00 55.81 190 ALA A O 1
ATOM 1524 N N . LEU A 1 191 ? 12.478 -19.127 -29.497 1.00 53.38 191 LEU A N 1
ATOM 1525 C CA . LEU A 1 191 ? 13.021 -18.499 -30.711 1.00 53.38 191 LEU A CA 1
ATOM 1526 C C . LEU A 1 191 ? 13.525 -17.067 -30.515 1.00 53.38 191 LEU A C 1
ATOM 1528 O O . LEU A 1 191 ? 14.363 -16.615 -31.294 1.00 53.38 191 LEU A O 1
ATOM 1532 N N . LEU A 1 192 ? 13.047 -16.346 -29.499 1.00 50.19 192 LEU A N 1
ATOM 1533 C CA . LEU A 1 192 ? 13.483 -14.980 -29.233 1.00 50.19 192 LEU A CA 1
ATOM 1534 C C . LEU A 1 192 ? 14.215 -14.914 -27.889 1.00 50.19 192 LEU A C 1
ATOM 1536 O O . LEU A 1 192 ? 13.583 -15.123 -26.853 1.00 50.19 192 LEU A O 1
ATOM 1540 N N . PRO A 1 193 ? 15.519 -14.567 -27.861 1.00 48.28 193 PRO A N 1
ATOM 1541 C CA . PRO A 1 193 ? 16.140 -14.073 -26.644 1.00 48.28 193 PRO A CA 1
ATOM 1542 C C . PRO A 1 193 ? 15.474 -12.733 -26.344 1.00 48.28 193 PRO A C 1
ATOM 1544 O O . PRO A 1 193 ? 15.846 -11.694 -26.896 1.00 48.28 193 PRO A O 1
ATOM 1547 N N . VAL A 1 194 ? 14.412 -12.773 -25.542 1.00 48.84 194 VAL A N 1
ATOM 1548 C CA . VAL A 1 194 ? 13.706 -11.584 -25.085 1.00 48.84 194 VAL A CA 1
ATOM 1549 C C . VAL A 1 194 ? 14.720 -10.785 -24.280 1.00 48.84 194 VAL A C 1
ATOM 1551 O O . VAL A 1 194 ? 15.017 -11.094 -23.134 1.00 48.84 194 VAL A O 1
ATOM 1554 N N . LYS A 1 195 ? 15.326 -9.778 -24.908 1.00 44.09 195 LYS A N 1
ATOM 1555 C CA . LYS A 1 195 ? 16.050 -8.746 -24.179 1.00 44.09 195 LYS A CA 1
ATOM 1556 C C . LYS A 1 195 ? 14.989 -7.979 -23.397 1.00 44.09 195 LYS A C 1
ATOM 1558 O O . LYS A 1 195 ? 14.351 -7.087 -23.946 1.00 44.09 195 LYS A O 1
ATOM 1563 N N . GLU A 1 196 ? 14.828 -8.329 -22.126 1.00 52.22 196 GLU A N 1
ATOM 1564 C CA . GLU A 1 196 ? 13.934 -7.757 -21.097 1.00 52.22 196 GLU A CA 1
ATOM 1565 C C . GLU A 1 196 ? 14.122 -6.237 -20.855 1.00 52.22 196 GLU A C 1
ATOM 1567 O O . GLU A 1 196 ? 13.534 -5.645 -19.957 1.00 52.22 196 GLU A O 1
ATOM 1572 N N . CYS A 1 197 ? 14.916 -5.564 -21.689 1.00 52.44 197 CYS A N 1
ATOM 1573 C CA . CYS A 1 197 ? 15.429 -4.219 -21.462 1.00 52.44 197 CYS A CA 1
ATOM 1574 C C . CYS A 1 197 ? 14.423 -3.102 -21.814 1.00 52.44 197 CYS A C 1
ATOM 1576 O O . CYS A 1 197 ? 14.519 -1.995 -21.287 1.00 52.44 197 CYS A O 1
ATOM 1578 N N . CYS A 1 198 ? 13.454 -3.355 -22.706 1.00 53.91 198 CYS A N 1
ATOM 1579 C CA . CYS A 1 198 ? 12.486 -2.327 -23.124 1.00 53.91 198 CYS A CA 1
ATOM 1580 C C . CYS A 1 198 ? 11.212 -2.308 -22.265 1.00 53.91 198 CYS A C 1
ATOM 1582 O O . CYS A 1 198 ? 10.765 -1.224 -21.895 1.00 53.91 198 CYS A O 1
ATOM 1584 N N . SER A 1 199 ? 10.669 -3.472 -21.893 1.00 57.62 199 SER A N 1
ATOM 1585 C CA . SER A 1 199 ? 9.448 -3.569 -21.077 1.00 57.62 199 SER A CA 1
ATOM 1586 C C . SER A 1 199 ? 9.655 -3.012 -19.668 1.00 57.62 199 SER A C 1
ATOM 1588 O O . SER A 1 199 ? 8.884 -2.166 -19.228 1.00 57.62 199 SER A O 1
ATOM 1590 N N . ALA A 1 200 ? 10.768 -3.359 -19.011 1.00 58.53 200 ALA A N 1
ATOM 1591 C CA . ALA A 1 200 ? 11.080 -2.875 -17.663 1.00 58.53 200 ALA A CA 1
ATOM 1592 C C . ALA A 1 200 ? 11.179 -1.337 -17.584 1.00 58.53 200 ALA A C 1
ATOM 1594 O O . ALA A 1 200 ? 10.788 -0.713 -16.593 1.00 58.53 200 ALA A O 1
ATOM 1595 N N . ARG A 1 201 ? 11.669 -0.692 -18.653 1.00 59.66 201 ARG A N 1
ATOM 1596 C CA . ARG A 1 201 ? 11.786 0.772 -18.724 1.00 59.66 201 ARG A CA 1
ATOM 1597 C C . ARG A 1 201 ? 10.431 1.453 -18.917 1.00 59.66 201 ARG A C 1
ATOM 1599 O O . ARG A 1 201 ? 10.217 2.541 -18.375 1.00 59.66 201 ARG A O 1
ATOM 1606 N N . GLU A 1 202 ? 9.530 0.843 -19.681 1.00 67.62 202 GLU A N 1
ATOM 1607 C CA . GLU A 1 202 ? 8.155 1.325 -19.838 1.00 67.62 202 GLU A CA 1
ATOM 1608 C C . GLU A 1 202 ? 7.353 1.148 -18.547 1.00 67.62 202 GLU A C 1
ATOM 1610 O O . GLU A 1 202 ? 6.710 2.104 -18.106 1.00 67.62 202 GLU A O 1
ATOM 1615 N N . ASP A 1 203 ? 7.485 0.001 -17.879 1.00 69.94 203 ASP A N 1
ATOM 1616 C CA . ASP A 1 203 ? 6.830 -0.282 -16.599 1.00 69.94 203 ASP A CA 1
ATOM 1617 C C . ASP A 1 203 ? 7.236 0.721 -15.518 1.00 69.94 203 ASP A C 1
ATOM 1619 O O . ASP A 1 203 ? 6.388 1.238 -14.788 1.00 69.94 203 ASP A O 1
ATOM 1623 N N . ALA A 1 204 ? 8.519 1.085 -15.460 1.00 73.88 204 ALA A N 1
ATOM 1624 C CA . ALA A 1 204 ? 9.023 2.069 -14.508 1.00 73.88 204 ALA A CA 1
ATOM 1625 C C . ALA A 1 204 ? 8.479 3.482 -14.744 1.00 73.88 204 ALA A C 1
ATOM 1627 O O . ALA A 1 204 ? 8.148 4.191 -13.794 1.00 73.88 204 ALA A O 1
ATOM 1628 N N . ARG A 1 205 ? 8.340 3.892 -16.010 1.00 76.75 205 ARG A N 1
ATOM 1629 C CA . ARG A 1 205 ? 7.699 5.170 -16.372 1.00 76.75 205 ARG A CA 1
ATOM 1630 C C . ARG A 1 205 ? 6.203 5.155 -16.082 1.00 76.75 205 ARG A C 1
ATOM 1632 O O . ARG A 1 205 ? 5.614 6.194 -15.783 1.00 76.75 205 ARG A O 1
ATOM 1639 N N . ALA A 1 206 ? 5.593 3.983 -16.191 1.00 82.44 206 ALA A N 1
ATOM 1640 C CA . ALA A 1 206 ? 4.181 3.775 -15.955 1.00 82.44 206 ALA A CA 1
ATOM 1641 C C . ALA A 1 206 ? 3.847 3.530 -14.473 1.00 82.44 206 ALA A C 1
ATOM 1643 O O . ALA A 1 206 ? 2.665 3.524 -14.135 1.00 82.44 206 ALA A O 1
ATOM 1644 N N . ALA A 1 207 ? 4.846 3.371 -13.596 1.00 87.25 207 ALA A N 1
ATOM 1645 C CA . ALA A 1 207 ? 4.649 3.066 -12.185 1.00 87.25 207 ALA A CA 1
ATOM 1646 C C . ALA A 1 207 ? 3.994 4.233 -11.423 1.00 87.25 207 ALA A C 1
ATOM 1648 O O . ALA A 1 207 ? 4.568 5.321 -11.291 1.00 87.25 207 ALA A O 1
ATOM 1649 N N . LYS A 1 208 ? 2.800 4.002 -10.867 1.00 89.81 208 LYS A N 1
ATOM 1650 C CA . LYS A 1 208 ? 1.986 5.014 -10.163 1.00 89.81 208 LYS A CA 1
ATOM 1651 C C . LYS A 1 208 ? 1.889 4.745 -8.662 1.00 89.81 208 LYS A C 1
ATOM 1653 O O . LYS A 1 208 ? 2.301 3.693 -8.178 1.00 89.81 208 LYS A O 1
ATOM 1658 N N . GLY A 1 209 ? 1.444 5.757 -7.920 1.00 90.81 209 GLY A N 1
ATOM 1659 C CA . GLY A 1 209 ? 1.228 5.693 -6.477 1.00 90.81 209 GLY A CA 1
ATOM 1660 C C . GLY A 1 209 ? 2.498 5.567 -5.625 1.00 90.81 209 GLY A C 1
ATOM 1661 O O . GLY A 1 209 ? 3.603 5.411 -6.145 1.00 90.81 209 GLY A O 1
ATOM 1662 N N . PRO A 1 210 ? 2.376 5.647 -4.301 1.00 91.69 210 PRO A N 1
ATOM 1663 C CA . PRO A 1 210 ? 3.503 5.529 -3.375 1.00 91.69 210 PRO A CA 1
ATOM 1664 C C . PRO A 1 210 ? 4.040 4.096 -3.242 1.00 91.69 210 PRO A C 1
ATOM 1666 O O . PRO A 1 210 ? 5.101 3.867 -2.677 1.00 91.69 210 PRO A O 1
ATOM 1669 N N . PHE A 1 211 ? 3.350 3.130 -3.841 1.00 94.56 211 PHE A N 1
ATOM 1670 C CA . PHE A 1 211 ? 3.751 1.726 -3.892 1.00 94.56 211 PHE A CA 1
ATOM 1671 C C . PHE A 1 211 ? 4.367 1.314 -5.238 1.00 94.56 211 PHE A C 1
ATOM 1673 O O . PHE A 1 211 ? 4.638 0.133 -5.455 1.00 94.56 211 PHE A O 1
ATOM 1680 N N . LEU A 1 212 ? 4.608 2.281 -6.139 1.00 93.56 212 LEU A N 1
ATOM 1681 C CA . LEU A 1 212 ? 5.280 2.085 -7.433 1.00 93.56 212 LEU A CA 1
ATOM 1682 C C . LEU A 1 212 ? 4.721 0.872 -8.199 1.00 93.56 212 LEU A C 1
ATOM 1684 O O . LEU A 1 212 ? 5.438 -0.065 -8.573 1.00 93.56 212 LEU A O 1
ATOM 1688 N N . LEU A 1 213 ? 3.401 0.866 -8.366 1.00 91.81 213 LEU A N 1
ATOM 1689 C CA . LEU A 1 213 ? 2.675 -0.243 -8.971 1.00 91.81 213 LEU A CA 1
ATOM 1690 C C . LEU A 1 213 ? 2.628 -0.079 -10.491 1.00 91.81 213 LEU A C 1
ATOM 1692 O O . LEU A 1 213 ? 2.415 1.044 -10.960 1.00 91.81 213 LEU A O 1
ATOM 1696 N N . PRO A 1 214 ? 2.826 -1.163 -11.265 1.00 86.94 214 PRO A N 1
ATOM 1697 C CA . PRO A 1 214 ? 2.795 -1.097 -12.718 1.00 86.94 214 PRO A CA 1
ATOM 1698 C C . PRO A 1 214 ? 1.398 -0.715 -13.215 1.00 86.94 214 PRO A C 1
ATOM 1700 O O . PRO A 1 214 ? 0.373 -1.013 -12.590 1.00 86.94 214 PRO A O 1
ATOM 1703 N N . LYS A 1 215 ? 1.349 -0.061 -14.376 1.00 75.00 215 LYS A N 1
ATOM 1704 C CA . LYS A 1 215 ? 0.086 0.304 -15.019 1.00 75.00 215 LYS A CA 1
ATOM 1705 C C . LYS A 1 215 ? -0.679 -0.963 -15.393 1.00 75.00 215 LYS A C 1
ATOM 1707 O O . LYS A 1 215 ? -0.161 -1.825 -16.087 1.00 75.00 215 LYS A O 1
ATOM 1712 N N . GLY A 1 216 ? -1.934 -1.054 -14.962 1.00 66.19 216 GLY A N 1
ATOM 17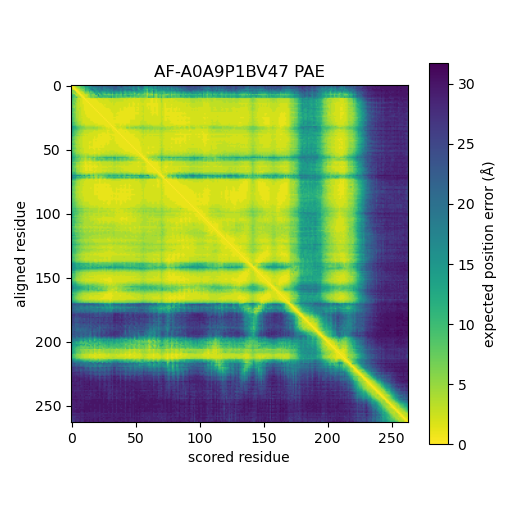13 C CA . GLY A 1 216 ? -2.775 -2.218 -15.241 1.00 66.19 216 GLY A CA 1
ATOM 1714 C C . GLY A 1 216 ? -2.703 -3.331 -14.197 1.00 66.19 216 GLY A C 1
ATOM 1715 O O . GLY A 1 216 ? -3.413 -4.318 -14.369 1.00 66.19 216 GLY A O 1
ATOM 1716 N N . ALA A 1 217 ? -1.961 -3.155 -13.096 1.00 62.34 217 ALA A N 1
ATOM 1717 C CA . ALA A 1 217 ? -2.212 -3.919 -11.877 1.00 62.34 217 ALA A CA 1
ATOM 1718 C C . ALA A 1 217 ? -3.708 -3.814 -11.545 1.00 62.34 217 ALA A C 1
ATOM 1720 O O . ALA A 1 217 ? -4.214 -2.716 -11.327 1.00 62.34 217 ALA A O 1
ATOM 1721 N N . ARG A 1 218 ? -4.446 -4.922 -11.592 1.00 65.12 218 ARG A N 1
ATOM 1722 C CA . ARG A 1 218 ? -5.885 -4.943 -11.295 1.00 65.12 218 ARG A CA 1
ATOM 1723 C C . ARG A 1 218 ? -6.136 -5.834 -10.091 1.00 65.12 218 ARG A C 1
ATOM 1725 O O . ARG A 1 218 ? -5.771 -7.008 -10.136 1.00 65.12 218 ARG A O 1
ATOM 1732 N N . GLY A 1 219 ? -6.855 -5.301 -9.107 1.00 55.66 219 GLY A N 1
ATOM 1733 C CA . GLY A 1 219 ? -7.659 -6.097 -8.187 1.00 55.66 219 GLY A CA 1
ATOM 1734 C C . GLY A 1 219 ? -8.919 -6.554 -8.905 1.00 55.66 219 GLY A C 1
ATOM 1735 O O . GLY A 1 219 ? -9.974 -5.950 -8.756 1.00 55.66 219 GLY A O 1
ATOM 1736 N N . GLN A 1 220 ? -8.819 -7.563 -9.775 1.00 55.44 220 GLN A N 1
ATOM 1737 C CA . GLN A 1 220 ? -10.041 -8.202 -10.262 1.00 55.44 220 GLN A CA 1
ATOM 1738 C C . GLN A 1 220 ? -10.542 -9.159 -9.189 1.00 55.44 220 GLN A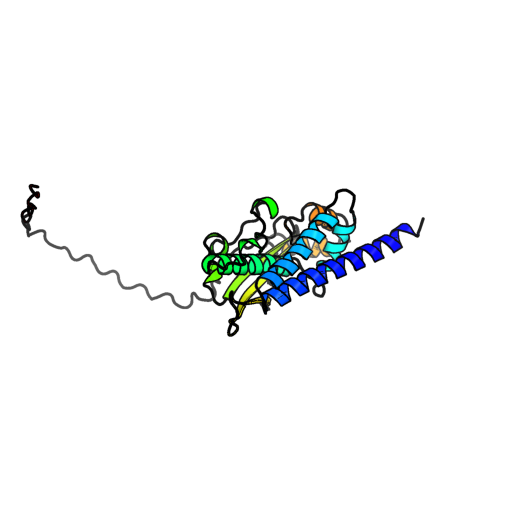 C 1
ATOM 1740 O O . GLN A 1 220 ? -9.786 -9.995 -8.691 1.00 55.44 220 GLN A O 1
ATOM 1745 N N . ARG A 1 221 ? -11.833 -9.064 -8.863 1.00 51.69 221 ARG A N 1
ATOM 1746 C CA . ARG A 1 221 ? -12.511 -10.069 -8.049 1.00 51.69 221 ARG A CA 1
ATOM 1747 C C . ARG A 1 221 ? -12.210 -11.452 -8.624 1.00 51.69 221 ARG A C 1
ATOM 1749 O O . ARG A 1 221 ? -12.330 -11.683 -9.831 1.00 51.69 221 ARG A O 1
ATOM 1756 N N . SER A 1 222 ? -11.857 -12.391 -7.757 1.00 50.81 222 SER A N 1
ATOM 1757 C CA . SER A 1 222 ? -12.257 -13.775 -7.979 1.00 50.81 222 SER A CA 1
ATOM 1758 C C . SER A 1 222 ? -13.765 -13.716 -8.205 1.00 50.81 222 SER A C 1
ATOM 1760 O O . SER A 1 222 ? -14.507 -13.357 -7.293 1.00 50.81 222 SER A O 1
ATOM 1762 N N . GLY A 1 223 ? -14.237 -14.003 -9.420 1.00 47.44 223 GLY A N 1
ATOM 1763 C CA . GLY A 1 223 ? -15.609 -14.484 -9.530 1.00 47.44 223 GLY A CA 1
ATOM 1764 C C . GLY A 1 223 ? -15.770 -15.654 -8.550 1.00 47.44 223 GLY A C 1
ATOM 1765 O O . GLY A 1 223 ? -14.760 -16.298 -8.232 1.00 47.44 223 GLY A O 1
ATOM 1766 N N . PRO A 1 224 ? -16.978 -15.911 -8.022 1.00 40.28 224 PRO A N 1
ATOM 1767 C CA . PRO A 1 224 ? -17.197 -17.077 -7.178 1.00 40.28 224 PRO A CA 1
ATOM 1768 C C . PRO A 1 224 ? -16.594 -18.289 -7.889 1.00 40.28 224 PRO A C 1
ATOM 1770 O O . PRO A 1 224 ? -16.948 -18.573 -9.032 1.00 40.28 224 PRO A O 1
ATOM 1773 N N . SER A 1 225 ? -15.613 -18.928 -7.248 1.00 43.66 225 SER A N 1
ATOM 1774 C CA . SER A 1 225 ? -15.018 -20.156 -7.759 1.00 43.66 225 SER A CA 1
ATOM 1775 C C . SER A 1 225 ? -16.169 -21.130 -7.997 1.00 43.66 225 SER A C 1
ATOM 1777 O O . SER A 1 225 ? -16.876 -21.490 -7.055 1.00 43.66 225 SER A O 1
ATOM 1779 N N . GLU A 1 226 ? -16.400 -21.522 -9.250 1.00 44.34 226 GLU A N 1
ATOM 1780 C CA . GLU A 1 226 ? -17.485 -22.435 -9.643 1.00 44.34 226 GLU A CA 1
ATOM 1781 C C . GLU A 1 226 ? -17.369 -23.828 -8.985 1.00 44.34 226 GLU A C 1
ATOM 1783 O O . GLU A 1 226 ? -18.246 -24.670 -9.155 1.00 44.34 226 GLU A O 1
ATOM 1788 N N . ALA A 1 227 ? -16.341 -24.067 -8.166 1.00 46.47 227 ALA A N 1
ATOM 1789 C CA . ALA A 1 227 ? -16.110 -25.307 -7.435 1.00 46.47 227 ALA A CA 1
ATOM 1790 C C . ALA A 1 227 ? -17.088 -25.589 -6.268 1.00 46.47 227 ALA A C 1
ATOM 1792 O O . ALA A 1 227 ? -16.965 -26.636 -5.644 1.00 46.47 227 ALA A O 1
ATOM 1793 N N . SER A 1 228 ? -18.074 -24.723 -5.988 1.00 44.19 228 SER A N 1
ATOM 1794 C CA . SER A 1 228 ? -19.083 -24.960 -4.928 1.00 44.19 228 SER A CA 1
ATOM 1795 C C . SER A 1 228 ? -20.537 -25.062 -5.418 1.00 44.19 228 SER A C 1
ATOM 1797 O O . SER A 1 228 ? -21.460 -24.949 -4.615 1.00 44.19 228 SER A O 1
ATOM 1799 N N . GLN A 1 229 ? -20.786 -25.315 -6.711 1.00 44.66 229 GLN A N 1
ATOM 1800 C CA . GLN A 1 229 ? -22.138 -25.634 -7.214 1.00 44.66 229 GLN A CA 1
ATOM 1801 C C . GLN A 1 229 ? -22.494 -27.139 -7.201 1.00 44.66 229 GLN A C 1
ATOM 1803 O O . GLN A 1 229 ? -23.389 -27.571 -7.930 1.00 44.66 229 GLN A O 1
ATOM 1808 N N . GLU A 1 230 ? -21.902 -27.954 -6.324 1.00 43.50 230 GLU A N 1
ATOM 1809 C CA . GLU A 1 230 ? -22.483 -29.258 -5.954 1.00 43.50 230 GLU A CA 1
ATOM 1810 C C . GLU A 1 230 ? -23.611 -29.057 -4.934 1.00 43.50 230 GLU A C 1
ATOM 1812 O O . GLU A 1 230 ? -23.493 -29.300 -3.738 1.00 43.50 230 GLU A O 1
ATOM 1817 N N . GLY A 1 231 ? -24.730 -28.531 -5.421 1.00 46.00 231 GLY A N 1
ATOM 1818 C CA . GLY A 1 231 ? -25.883 -28.235 -4.579 1.00 46.00 231 GLY A CA 1
ATOM 1819 C C . GLY A 1 231 ? -27.042 -27.622 -5.343 1.00 46.00 231 GLY A C 1
ATOM 1820 O O . GLY A 1 231 ? -27.710 -26.740 -4.818 1.00 46.00 231 GLY A O 1
ATOM 1821 N N . ARG A 1 232 ? -27.292 -28.038 -6.593 1.00 40.50 232 ARG A N 1
ATOM 1822 C CA . ARG A 1 232 ? -28.557 -27.704 -7.262 1.00 40.50 232 ARG A CA 1
ATOM 1823 C C . ARG A 1 232 ? -29.702 -28.387 -6.500 1.00 40.50 232 ARG A C 1
ATOM 1825 O O . ARG A 1 232 ? -29.766 -29.619 -6.523 1.00 40.50 232 ARG A O 1
ATOM 1832 N N . PRO A 1 233 ? -30.631 -27.650 -5.865 1.00 49.69 233 PRO A N 1
ATOM 1833 C CA . PRO A 1 233 ? -31.877 -28.253 -5.424 1.00 49.69 233 PRO A CA 1
ATOM 1834 C C . PRO A 1 233 ? -32.621 -28.784 -6.655 1.00 49.69 233 PRO A C 1
ATOM 1836 O O . PRO A 1 233 ? -32.707 -28.117 -7.690 1.00 49.69 233 PRO A O 1
ATOM 1839 N N . LYS A 1 234 ? -33.120 -30.021 -6.552 1.00 54.66 234 LYS A N 1
ATOM 1840 C CA . LYS A 1 234 ? -33.969 -30.647 -7.573 1.00 54.66 234 LYS A CA 1
ATOM 1841 C C . LYS A 1 234 ? -35.122 -29.698 -7.933 1.00 54.66 234 LYS A C 1
ATOM 1843 O O . LYS A 1 234 ? -35.666 -29.062 -7.029 1.00 54.66 234 LYS A O 1
ATOM 1848 N N . PRO A 1 235 ? -35.518 -29.610 -9.216 1.00 52.22 235 PRO A N 1
ATOM 1849 C CA . PRO A 1 235 ? -36.656 -28.797 -9.618 1.00 52.22 235 PRO A CA 1
ATOM 1850 C C . PRO A 1 235 ? -37.899 -29.264 -8.858 1.00 52.22 235 PRO A C 1
ATOM 1852 O O . PRO A 1 235 ? -38.316 -30.417 -8.970 1.00 52.22 235 PRO A O 1
ATOM 1855 N N . VAL A 1 236 ? -38.455 -28.362 -8.051 1.00 67.38 236 VAL A N 1
ATOM 1856 C CA . VAL A 1 236 ? -39.748 -28.550 -7.394 1.00 67.38 236 VAL A CA 1
ATOM 1857 C C . VAL A 1 236 ? -40.798 -28.719 -8.503 1.00 67.38 236 VAL A C 1
ATOM 1859 O O . VAL A 1 236 ? -40.770 -27.948 -9.469 1.00 67.38 236 VAL A O 1
ATOM 1862 N N . PRO A 1 237 ? -41.691 -29.723 -8.430 1.00 61.91 237 PRO A N 1
ATOM 1863 C CA . PRO A 1 237 ? -42.754 -29.880 -9.414 1.00 61.91 237 PRO A CA 1
ATOM 1864 C C . PRO A 1 237 ? -43.593 -28.600 -9.475 1.00 61.91 237 PRO A C 1
ATOM 1866 O O . PRO A 1 237 ? -43.977 -28.051 -8.442 1.00 61.91 237 PRO A O 1
ATOM 1869 N N . LYS A 1 238 ? -43.847 -28.116 -10.697 1.00 57.09 238 LYS A N 1
ATOM 1870 C CA . LYS A 1 238 ? -44.746 -26.989 -10.966 1.00 57.09 238 LYS A CA 1
ATOM 1871 C C . LYS A 1 238 ? -46.105 -27.293 -10.331 1.00 57.09 238 LYS A C 1
ATOM 1873 O O . LYS A 1 238 ? -46.825 -28.149 -10.834 1.00 57.09 238 LYS A O 1
ATOM 1878 N N . MET A 1 239 ? -46.436 -26.607 -9.240 1.00 54.50 239 MET A N 1
ATOM 1879 C CA . MET A 1 239 ? -47.815 -26.530 -8.773 1.00 54.50 239 MET A CA 1
ATOM 1880 C C . MET A 1 239 ? -48.619 -25.763 -9.822 1.00 54.50 239 MET A C 1
ATOM 1882 O O . MET A 1 239 ? -48.240 -24.656 -10.213 1.00 54.50 239 MET A O 1
ATOM 1886 N N . GLU A 1 240 ? -49.690 -26.386 -10.306 1.00 64.06 240 GLU A N 1
ATOM 1887 C CA . GLU A 1 240 ? -50.708 -25.716 -11.106 1.00 64.06 240 GLU A CA 1
ATOM 1888 C C . GLU A 1 240 ? -51.260 -24.509 -10.333 1.00 64.06 240 GLU A C 1
ATOM 1890 O O . GLU A 1 240 ? -51.452 -24.592 -9.115 1.00 64.06 240 GLU A O 1
ATOM 1895 N N . PRO A 1 241 ? -51.501 -23.374 -11.008 1.00 57.06 241 PRO A N 1
ATOM 1896 C CA . PRO A 1 241 ? -52.120 -22.225 -10.375 1.00 57.06 241 PRO A CA 1
ATOM 1897 C C . PRO A 1 241 ? -53.543 -22.594 -9.944 1.00 57.06 241 PRO A C 1
ATOM 1899 O O . PRO A 1 241 ? -54.407 -22.869 -10.775 1.00 57.06 241 PRO A O 1
ATOM 1902 N N . LEU A 1 242 ? -53.774 -22.587 -8.630 1.00 57.66 242 LEU A N 1
ATOM 1903 C CA . LEU A 1 242 ? -55.111 -22.620 -8.049 1.00 57.66 242 LEU A CA 1
ATOM 1904 C C . LEU A 1 242 ? -55.890 -21.408 -8.567 1.00 57.66 242 LEU A C 1
ATOM 1906 O O . LEU A 1 242 ? -55.541 -20.260 -8.289 1.00 57.66 242 LEU A O 1
ATOM 1910 N N . HIS A 1 243 ? -56.925 -21.697 -9.351 1.00 60.91 243 HIS A N 1
ATOM 1911 C CA . HIS A 1 243 ? -57.945 -20.745 -9.760 1.00 60.91 243 HIS A CA 1
ATOM 1912 C C . HIS A 1 243 ? -58.653 -20.254 -8.490 1.00 60.91 243 HIS A C 1
ATOM 1914 O O . HIS A 1 243 ? -59.310 -21.036 -7.807 1.00 60.91 243 HIS A O 1
ATOM 1920 N N . PHE A 1 244 ? -58.440 -18.990 -8.130 1.00 51.16 244 PHE A N 1
ATOM 1921 C CA . PHE A 1 244 ? -59.212 -18.324 -7.088 1.00 51.16 244 PHE A CA 1
ATOM 1922 C C . PHE A 1 244 ? -60.396 -17.644 -7.765 1.00 51.16 244 PHE A C 1
ATOM 1924 O O . PHE A 1 244 ? -60.207 -16.695 -8.523 1.00 51.16 244 PHE A O 1
ATOM 1931 N N . ASP A 1 245 ? -61.595 -18.159 -7.502 1.00 57.47 245 ASP A N 1
ATOM 1932 C CA . ASP A 1 245 ? -62.840 -17.492 -7.855 1.00 57.47 245 ASP A CA 1
ATOM 1933 C C . ASP A 1 245 ? -62.939 -16.155 -7.104 1.00 57.47 245 ASP A C 1
ATOM 1935 O O . ASP A 1 245 ? -62.864 -16.084 -5.873 1.00 57.47 245 ASP A O 1
ATOM 1939 N N . ASP A 1 246 ? -63.081 -15.091 -7.890 1.00 57.38 246 ASP A N 1
ATOM 1940 C CA . ASP A 1 246 ? -63.378 -13.725 -7.477 1.00 57.38 246 ASP A CA 1
ATOM 1941 C C . ASP A 1 246 ? -64.713 -13.680 -6.731 1.00 57.38 246 ASP A C 1
ATOM 1943 O O . ASP A 1 246 ? -65.743 -13.671 -7.385 1.00 57.38 246 ASP A O 1
ATOM 1947 N N . HIS A 1 247 ? -64.714 -13.581 -5.399 1.00 55.53 247 HIS A N 1
ATOM 1948 C CA . HIS A 1 247 ? -65.771 -12.918 -4.621 1.00 55.53 247 HIS A CA 1
ATOM 1949 C C . HIS A 1 247 ? -65.268 -12.636 -3.196 1.00 55.53 247 HIS A C 1
ATOM 1951 O O . HIS A 1 247 ? -65.251 -13.526 -2.359 1.00 55.53 247 HIS A O 1
ATOM 1957 N N . ASP A 1 248 ? -64.851 -11.396 -2.914 1.00 52.12 248 ASP A N 1
ATOM 1958 C CA . ASP A 1 248 ? -65.430 -10.616 -1.809 1.00 52.12 248 ASP A CA 1
ATOM 1959 C C . ASP A 1 248 ? -64.819 -9.209 -1.703 1.00 52.12 248 ASP A C 1
ATOM 1961 O O . ASP A 1 248 ? -63.641 -8.985 -1.422 1.00 52.12 248 ASP A O 1
ATOM 1965 N N . VAL A 1 249 ? -65.691 -8.229 -1.926 1.00 57.78 249 VAL A N 1
ATOM 1966 C CA . VAL A 1 249 ? -65.437 -6.793 -1.830 1.00 57.78 249 VAL A CA 1
ATOM 1967 C C . VAL A 1 249 ? -65.302 -6.402 -0.357 1.00 57.78 249 VAL A C 1
ATOM 1969 O O . VAL A 1 249 ? -66.298 -6.270 0.358 1.00 57.78 249 VAL A O 1
ATOM 1972 N N . VAL A 1 250 ? -64.077 -6.142 0.106 1.00 55.41 250 VAL A N 1
ATOM 1973 C CA . VAL A 1 250 ? -63.849 -5.539 1.429 1.00 55.41 250 VAL A CA 1
ATOM 1974 C C . VAL A 1 250 ? -63.870 -4.012 1.318 1.00 55.41 250 VAL A C 1
ATOM 1976 O O . VAL A 1 250 ? -63.029 -3.384 0.678 1.00 55.41 250 VAL A O 1
ATOM 1979 N N . LYS A 1 251 ? -64.876 -3.419 1.969 1.00 60.25 251 LYS A N 1
ATOM 1980 C CA . LYS A 1 251 ? -65.149 -1.977 2.068 1.00 60.25 251 LYS A CA 1
ATOM 1981 C C . LYS A 1 251 ? -63.961 -1.182 2.649 1.00 60.25 251 LYS A C 1
ATOM 1983 O O . LYS A 1 251 ? -63.365 -1.625 3.634 1.00 60.25 251 LYS A O 1
ATOM 1988 N N . PRO A 1 252 ? -63.681 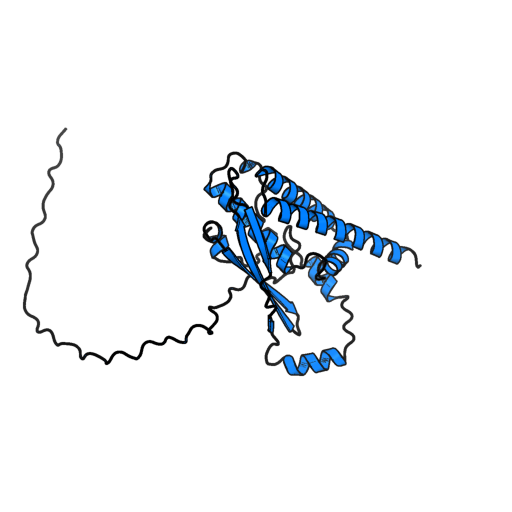0.039 2.155 1.00 58.03 252 PRO A N 1
ATOM 1989 C CA . PRO A 1 252 ? -62.667 0.912 2.738 1.00 58.03 252 PRO A CA 1
ATOM 1990 C C . PRO A 1 252 ? -63.093 1.414 4.128 1.00 58.03 252 PRO A C 1
ATOM 1992 O O . PRO A 1 252 ? -64.159 2.011 4.299 1.00 58.03 252 PRO A O 1
ATOM 1995 N N . ARG A 1 253 ? -62.244 1.172 5.135 1.00 56.19 253 ARG A N 1
ATOM 1996 C CA . ARG A 1 253 ? -62.396 1.700 6.499 1.00 56.19 253 ARG A CA 1
ATOM 1997 C C . ARG A 1 253 ? -62.078 3.199 6.540 1.00 56.19 253 ARG A C 1
ATOM 1999 O O . ARG A 1 253 ? -61.142 3.674 5.903 1.00 56.19 253 ARG A O 1
ATOM 2006 N N . ALA A 1 254 ? -62.891 3.914 7.311 1.00 58.75 254 ALA A N 1
ATOM 2007 C CA . ALA A 1 254 ? -62.900 5.361 7.474 1.00 58.75 254 ALA A CA 1
ATOM 2008 C C . ALA A 1 254 ? -61.559 5.948 7.957 1.00 58.75 254 ALA A C 1
ATOM 2010 O O . ALA A 1 254 ? -60.879 5.378 8.811 1.00 58.75 254 ALA A O 1
ATOM 2011 N N . ARG A 1 255 ? -61.227 7.136 7.433 1.00 60.50 255 ARG A N 1
ATOM 2012 C CA . ARG A 1 255 ? -60.121 7.989 7.890 1.00 60.50 255 ARG A CA 1
ATOM 2013 C C . ARG A 1 255 ? -60.425 8.545 9.284 1.00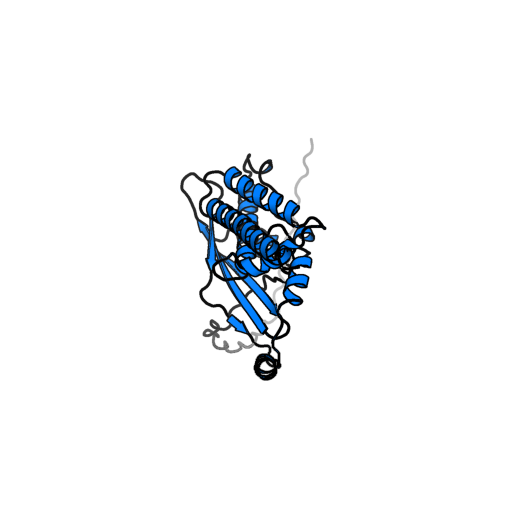 60.50 255 ARG A C 1
ATOM 2015 O O . ARG A 1 255 ? -61.453 9.185 9.479 1.00 60.50 255 ARG A O 1
ATOM 2022 N N . LEU A 1 256 ? -59.501 8.340 10.220 1.00 61.69 256 LEU A N 1
ATOM 2023 C CA . LEU A 1 256 ? -59.475 9.025 11.510 1.00 61.69 256 LEU A CA 1
ATOM 2024 C C . LEU A 1 256 ? -58.878 10.426 11.327 1.00 61.69 256 LEU A C 1
ATOM 2026 O O . LEU A 1 256 ? -57.730 10.574 10.910 1.00 61.69 256 LEU A O 1
ATOM 2030 N N . SER A 1 257 ? -59.679 11.445 11.622 1.00 68.12 257 SER A N 1
ATOM 2031 C CA . SER A 1 257 ? -59.276 12.851 11.660 1.00 68.12 257 SER A CA 1
ATOM 2032 C C . SER A 1 257 ? -58.591 13.157 12.993 1.00 68.12 257 SER A C 1
ATOM 2034 O O . SER A 1 257 ? -59.162 12.885 14.049 1.00 68.12 257 SER A O 1
ATOM 2036 N N . PHE A 1 258 ? -57.402 13.758 12.957 1.00 66.56 258 PHE A N 1
ATOM 2037 C CA . PHE A 1 258 ? -56.736 14.282 14.151 1.00 66.56 258 PHE A CA 1
ATOM 2038 C C . PHE A 1 258 ? -57.189 15.726 14.437 1.00 66.56 258 PHE A C 1
ATOM 2040 O O . PHE A 1 258 ? -57.275 16.525 13.500 1.00 66.56 258 PHE A O 1
ATOM 2047 N N . PRO A 1 259 ? -57.470 16.088 15.701 1.00 69.44 259 PRO A N 1
ATOM 2048 C CA . PRO A 1 259 ? -57.788 17.461 16.075 1.00 69.44 259 PRO A CA 1
ATOM 2049 C C . PRO A 1 259 ? -56.532 18.344 16.062 1.00 69.44 259 PRO A C 1
ATOM 2051 O O . PRO A 1 259 ? -55.488 17.971 16.596 1.00 69.44 259 PRO A O 1
ATOM 2054 N N . GLN A 1 260 ? -56.646 19.532 15.464 1.00 63.53 260 GLN A N 1
ATOM 2055 C CA . GLN A 1 260 ? -55.625 20.577 15.557 1.00 63.53 260 GLN A CA 1
ATOM 2056 C C . GLN A 1 260 ? -55.609 21.207 16.961 1.00 63.53 260 GLN A C 1
ATOM 2058 O O . GLN A 1 260 ? -56.682 21.466 17.517 1.00 63.53 260 GLN A O 1
ATOM 2063 N N . PRO A 1 261 ? -54.427 21.522 17.516 1.00 68.31 261 PRO A N 1
ATOM 2064 C CA . PRO A 1 261 ? -54.323 22.308 18.735 1.00 68.31 261 PRO A CA 1
ATOM 2065 C C . PRO A 1 261 ? -54.643 23.784 18.459 1.00 68.31 261 PRO A C 1
ATOM 2067 O O . PRO A 1 261 ? -54.152 24.380 17.501 1.00 68.31 261 PRO A O 1
ATOM 2070 N N . ARG A 1 262 ? -55.475 24.371 19.325 1.00 58.62 262 ARG A N 1
ATOM 2071 C CA . ARG A 1 262 ? -55.601 25.822 19.499 1.00 58.62 262 ARG A CA 1
ATOM 2072 C C . ARG A 1 262 ? -54.668 26.238 20.634 1.00 58.62 262 ARG A C 1
ATOM 2074 O O . ARG A 1 262 ? -54.769 25.649 21.710 1.00 58.62 262 ARG A O 1
ATOM 2081 N N . GLY A 1 263 ? -53.846 27.257 20.408 1.00 58.03 263 GLY A N 1
ATOM 2082 C CA . GLY A 1 263 ? -52.996 27.881 21.424 1.00 58.03 263 GLY A CA 1
ATOM 2083 C C . GLY A 1 263 ? -51.694 28.361 20.829 1.00 58.03 263 GLY A C 1
ATOM 2084 O O . GLY A 1 263 ? -50.763 27.534 20.791 1.00 58.03 263 GLY A O 1
#

Organism: NCBI:txid2562237

Sequence (263 aa):
MGQQSSNQISETRIKALEIQQLYQQLETSLAKPGRVLDVGDAYRQLLTWCKEIRRPNNEVLSGVLEVLSHEEGFPAWRRQALEEAYRIFYDEAADLALEELPKLPEPPTSEDIGFRPLSEELLNGQAVQQEIYEGSFTDSSLLFRRRWDYEIHRIQQTGVTPSGRKIVAKVAMSRYFDAAGEVAGKAIQALLPVKECCSAREDARAAKGPFLLPKGARGQRSGPSEASQEGRPKPVPKMEPLHFDDHDVVKPRARLSFPQPRG

Solvent-accessible surface area (backbone atoms only — not comparable to full-atom values): 15547 Å² total; per-residue (Å²): 141,73,67,69,64,60,54,51,56,51,50,22,52,52,55,31,52,54,53,43,50,39,51,52,49,30,50,49,26,35,38,56,44,86,44,68,62,56,34,27,51,33,48,50,52,37,46,52,51,47,59,60,52,65,38,95,88,46,76,49,49,30,56,20,52,57,57,22,57,37,89,92,51,57,27,62,55,58,33,51,52,49,53,52,44,50,38,39,43,51,51,39,29,56,77,66,65,44,89,62,47,89,71,38,72,78,66,77,49,56,71,50,44,65,62,50,66,72,48,68,45,68,75,71,52,53,44,53,78,39,61,64,35,80,50,34,28,34,50,77,54,102,60,42,35,43,36,43,39,32,36,38,34,56,36,86,49,94,96,40,75,59,58,14,37,38,82,42,78,49,90,64,67,49,77,44,57,54,92,81,34,56,70,53,36,61,55,47,66,75,71,47,88,74,72,68,70,61,62,46,48,52,39,46,74,44,36,26,42,76,58,59,35,49,71,74,51,34,48,58,75,79,65,82,70,77,87,71,69,90,69,76,76,77,84,73,78,83,75,76,83,78,82,75,82,90,79,82,90,80,78,87,79,81,86,84,82,80,85,80,88,86,132

Mean predicted aligned error: 12.61 Å